Protein AF-A0A9E1KVJ3-F1 (afdb_monomer)

pLDDT: mean 94.25, std 7.48, range [46.31, 98.88]

Foldseek 3Di:
DFPLVVLVVLVVLVVLLLLLLQLVLVCVVVVHQADLLLLVLNLCLCVQPVQPQNVCLCVVQLLVVVCVLVVNDDDPLSVVLVVLSVLLVVLSVQLVVLSVCVVVVNPVSSVSNSVSSVVNSVSSVVSSCCCSPPVVVVSVVSDDPVRSVVSVVVSVVCCVVDDVCSVVVSSVSSVVSLVSCCVRPPVSSVVSSVVSVVVVVVVD

Secondary structure (DSSP, 8-state):
--HHHHHHHHHHHHHHHHHHHHHHHHHHHTT----HHHHHHHHHHIIIIIIIIIIHHIIIIIHHHHHHHTTT---HHHHHHHHHHHHHHHHHHHHHHHHHHHHTT-HHHHHHHHHHHHHHHHHHHHHHHHIIIIIHHHHHHHS-HHHHHHHHHHHHHHHTTS-TTHHHHHHHHHHHHHHHHHHHHTHHHHHHHHHHHHHHHTT-

Nearest PDB structures (foldseek):
  8dk2-assembly1_D  TM=2.930E-01  e=3.117E+00  Pseudomonas aeruginosa PA14
  7jis-assembly1_B  TM=3.389E-01  e=6.318E+00  Bos taurus

Radius of gyration: 18.15 Å; Cα contacts (8 Å, |Δi|>4): 154; chains: 1; bounding box: 44×32×53 Å

Solvent-accessible surface area (backbone atoms only — not comparable to full-atom values): 11077 Å² total; per-residue (Å²): 130,54,61,67,55,50,51,52,52,48,48,54,52,52,45,58,45,45,53,54,50,55,43,47,54,56,40,44,76,72,71,46,86,75,60,69,66,48,57,52,50,50,46,48,46,46,57,49,47,49,44,64,50,48,45,39,50,46,56,69,45,53,46,45,51,53,27,57,75,50,75,65,51,90,49,72,65,58,54,52,50,53,51,48,52,53,51,46,57,50,31,46,53,51,31,62,66,17,49,64,36,36,77,70,66,34,66,70,26,37,52,50,27,54,52,33,47,51,53,40,50,54,50,50,56,53,48,54,51,44,38,68,71,48,47,51,54,49,50,60,74,72,46,54,73,71,58,51,51,54,50,39,55,51,52,55,61,53,45,71,81,45,66,93,54,46,69,60,52,50,51,47,51,46,49,51,44,51,48,57,42,38,75,73,46,43,64,62,43,54,57,44,46,51,50,56,54,54,58,44,73,77,74,114

Mean predicted aligned error: 3.4 Å

Structure (mmCIF, N/CA/C/O backbone):
data_AF-A0A9E1KVJ3-F1
#
_entry.id   AF-A0A9E1KVJ3-F1
#
loop_
_atom_site.group_PDB
_atom_site.id
_atom_site.type_symbol
_atom_site.label_atom_id
_atom_site.label_alt_id
_atom_site.label_comp_id
_atom_site.label_asym_id
_atom_site.label_entity_id
_atom_site.label_seq_id
_atom_site.pdbx_PDB_ins_code
_atom_site.Cartn_x
_atom_site.Cartn_y
_atom_site.Cartn_z
_atom_site.occupancy
_atom_site.B_iso_or_equiv
_atom_site.auth_seq_id
_atom_site.auth_comp_id
_atom_site.auth_asym_id
_atom_site.auth_atom_id
_atom_site.pdbx_PDB_model_num
ATOM 1 N N . MET A 1 1 ? 4.522 -14.870 -17.018 1.00 68.94 1 MET A N 1
ATOM 2 C CA . MET A 1 1 ? 3.767 -13.647 -16.656 1.00 68.94 1 MET A CA 1
ATOM 3 C C . MET A 1 1 ? 4.778 -12.524 -16.735 1.00 68.94 1 MET A C 1
ATOM 5 O O . MET A 1 1 ? 5.856 -12.748 -16.204 1.00 68.94 1 MET A O 1
ATOM 9 N N . SER A 1 2 ? 4.504 -11.405 -17.414 1.00 87.50 2 SER A N 1
ATOM 10 C CA . SER A 1 2 ? 5.540 -10.367 -17.555 1.00 87.50 2 SER A CA 1
ATOM 11 C C . SER A 1 2 ? 5.916 -9.744 -16.204 1.00 87.50 2 SER A C 1
ATOM 13 O O . SER A 1 2 ? 5.133 -9.820 -15.247 1.00 87.50 2 SER A O 1
ATOM 15 N N . VAL A 1 3 ? 7.076 -9.084 -16.101 1.00 90.75 3 VAL A N 1
ATOM 16 C CA . VAL A 1 3 ? 7.444 -8.342 -14.872 1.00 90.75 3 VAL A CA 1
ATOM 17 C C . VAL A 1 3 ? 6.392 -7.303 -14.474 1.00 90.75 3 VAL A C 1
ATOM 19 O O . VAL A 1 3 ? 6.059 -7.182 -13.296 1.00 90.75 3 VAL A O 1
ATOM 22 N N . LEU A 1 4 ? 5.802 -6.599 -15.446 1.00 94.50 4 LEU A N 1
ATOM 23 C CA . LEU A 1 4 ? 4.772 -5.591 -15.179 1.00 94.50 4 LEU A CA 1
ATOM 24 C C . LEU A 1 4 ? 3.448 -6.235 -14.760 1.00 94.50 4 LEU A C 1
ATOM 26 O O . LEU A 1 4 ? 2.750 -5.695 -13.907 1.00 94.50 4 LEU A O 1
ATOM 30 N N . ASP A 1 5 ? 3.099 -7.392 -15.322 1.00 93.81 5 ASP A N 1
ATOM 31 C CA . ASP A 1 5 ? 1.920 -8.147 -14.886 1.00 93.81 5 ASP A CA 1
ATOM 32 C C . ASP A 1 5 ? 2.100 -8.700 -13.468 1.00 93.81 5 ASP A C 1
ATOM 34 O O . ASP A 1 5 ? 1.147 -8.712 -12.690 1.00 93.81 5 ASP A O 1
ATOM 38 N N . THR A 1 6 ? 3.325 -9.092 -13.111 1.00 94.00 6 THR A N 1
ATOM 39 C CA . THR A 1 6 ? 3.680 -9.519 -11.752 1.00 94.00 6 THR A CA 1
ATOM 40 C C . THR A 1 6 ? 3.459 -8.380 -10.758 1.00 94.00 6 THR A C 1
ATOM 42 O O . THR A 1 6 ? 2.738 -8.557 -9.779 1.00 94.00 6 THR A O 1
ATOM 45 N N . LEU A 1 7 ? 3.992 -7.187 -11.039 1.00 96.62 7 LEU A N 1
ATOM 46 C CA . LEU A 1 7 ? 3.802 -6.009 -10.184 1.00 96.62 7 LEU A CA 1
ATOM 47 C C . LEU A 1 7 ? 2.330 -5.584 -10.095 1.00 96.62 7 LEU A C 1
ATOM 49 O O . LEU A 1 7 ? 1.815 -5.333 -9.009 1.00 96.62 7 LEU A O 1
ATOM 53 N N . LYS A 1 8 ? 1.592 -5.608 -11.211 1.00 96.88 8 LYS A N 1
ATOM 54 C CA . LYS A 1 8 ? 0.141 -5.358 -11.203 1.00 96.88 8 LYS A CA 1
ATOM 55 C C . LYS A 1 8 ? -0.626 -6.391 -10.381 1.00 96.88 8 LYS A C 1
ATOM 57 O O . LYS A 1 8 ? -1.619 -6.050 -9.739 1.00 96.88 8 LYS A O 1
ATOM 62 N N . ASN A 1 9 ? -0.203 -7.654 -10.391 1.00 96.62 9 ASN A N 1
ATOM 63 C CA . ASN A 1 9 ? -0.800 -8.678 -9.542 1.00 96.62 9 ASN A CA 1
ATOM 64 C C . ASN A 1 9 ? -0.540 -8.395 -8.053 1.00 96.62 9 ASN A C 1
ATOM 66 O O . ASN A 1 9 ? -1.435 -8.558 -7.227 1.00 96.62 9 ASN A O 1
ATOM 70 N N . GLU A 1 10 ? 0.640 -7.889 -7.712 1.00 97.50 10 GLU A N 1
ATOM 71 C CA . GLU A 1 10 ? 0.963 -7.429 -6.357 1.00 97.50 10 GLU A CA 1
ATOM 72 C C . GLU A 1 10 ? 0.141 -6.215 -5.951 1.00 97.50 10 GLU A C 1
ATOM 74 O O . GLU A 1 10 ? -0.414 -6.208 -4.855 1.00 97.50 10 GLU A O 1
ATOM 79 N N . HIS A 1 11 ? -0.073 -5.263 -6.858 1.00 98.31 11 HIS A N 1
ATOM 80 C CA . HIS A 1 11 ? -0.978 -4.137 -6.635 1.00 98.31 11 HIS A CA 1
ATOM 81 C C . HIS A 1 11 ? -2.408 -4.570 -6.330 1.00 98.31 11 HIS A C 1
ATOM 83 O O . HIS A 1 11 ? -3.073 -3.923 -5.527 1.00 98.31 11 HIS A O 1
ATOM 89 N N . ARG A 1 12 ? -2.896 -5.682 -6.893 1.00 97.50 12 ARG A N 1
ATOM 90 C CA . ARG A 1 12 ? -4.218 -6.220 -6.519 1.00 97.50 12 ARG A CA 1
ATOM 91 C C . ARG A 1 12 ? -4.253 -6.668 -5.060 1.00 97.50 12 ARG A C 1
ATOM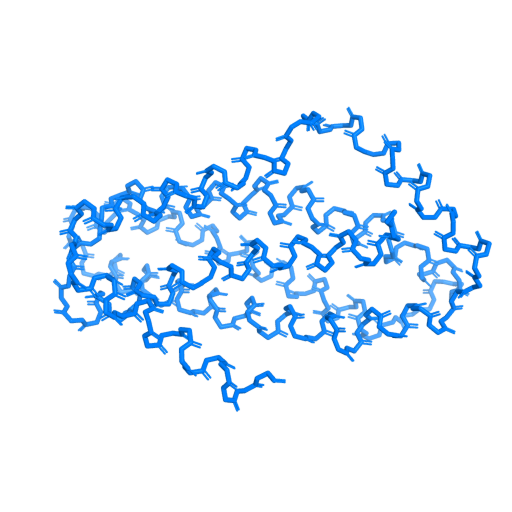 93 O O . ARG A 1 12 ? -5.261 -6.459 -4.385 1.00 97.50 12 ARG A O 1
ATOM 100 N N . LEU A 1 13 ? -3.168 -7.259 -4.559 1.00 98.50 13 LEU A N 1
ATOM 101 C CA . LEU A 1 13 ? -3.057 -7.624 -3.149 1.00 98.50 13 LEU A CA 1
ATOM 102 C C . LEU A 1 13 ? -2.912 -6.386 -2.257 1.00 98.50 13 LEU A C 1
ATOM 104 O O . LEU A 1 13 ? -3.639 -6.269 -1.271 1.00 98.50 13 LEU A O 1
ATOM 108 N N . VAL A 1 14 ? -2.049 -5.435 -2.631 1.00 98.62 14 VAL A N 1
ATOM 109 C CA . VAL A 1 14 ? -1.915 -4.149 -1.926 1.00 98.62 14 VAL A CA 1
ATOM 110 C C . VAL A 1 14 ? -3.253 -3.412 -1.898 1.00 98.62 14 VAL A C 1
ATOM 112 O O . VAL A 1 14 ? -3.623 -2.850 -0.875 1.00 98.62 14 VAL A O 1
ATOM 115 N N . ARG A 1 15 ? -4.051 -3.481 -2.967 1.00 97.56 15 ARG A N 1
ATOM 116 C CA . ARG A 1 15 ? -5.376 -2.863 -2.982 1.00 97.56 15 ARG A CA 1
ATOM 117 C C . ARG A 1 15 ? -6.326 -3.505 -1.973 1.00 97.56 15 ARG A C 1
ATOM 119 O O . ARG A 1 15 ? -6.956 -2.780 -1.219 1.00 97.56 15 ARG A O 1
ATOM 126 N N . ARG A 1 16 ? -6.379 -4.840 -1.887 1.00 97.88 16 ARG A N 1
ATOM 127 C CA . ARG A 1 16 ? -7.168 -5.543 -0.851 1.00 97.88 16 ARG A CA 1
ATOM 128 C C . ARG A 1 16 ? -6.715 -5.179 0.566 1.00 97.88 16 ARG A C 1
ATOM 130 O O . ARG A 1 16 ? -7.529 -5.093 1.481 1.00 97.88 16 ARG A O 1
ATOM 137 N N . TYR A 1 17 ? -5.415 -4.985 0.753 1.00 98.69 17 TYR A N 1
ATOM 138 C CA . TYR A 1 17 ? -4.843 -4.488 2.000 1.00 98.69 17 TYR A CA 1
ATOM 139 C C . TYR A 1 17 ? -5.346 -3.069 2.331 1.00 98.69 17 TYR A C 1
ATOM 141 O O . TYR A 1 17 ? -5.837 -2.842 3.437 1.00 98.69 17 TYR A O 1
ATOM 149 N N . LEU A 1 18 ? -5.314 -2.149 1.362 1.00 98.56 18 LEU A N 1
ATOM 150 C CA . LEU A 1 18 ? -5.812 -0.777 1.517 1.00 98.56 18 LEU A CA 1
ATOM 151 C C . LEU A 1 18 ? -7.328 -0.724 1.747 1.00 98.56 18 LEU A C 1
ATOM 153 O O . LEU A 1 18 ? -7.768 0.056 2.584 1.00 98.56 18 LEU A O 1
ATOM 157 N N . ASP A 1 19 ? -8.107 -1.600 1.106 1.00 97.94 19 ASP A N 1
ATOM 158 C CA . ASP A 1 19 ? -9.559 -1.684 1.313 1.00 97.94 19 ASP A CA 1
ATOM 159 C C . ASP A 1 19 ? -9.889 -1.973 2.803 1.00 97.94 19 ASP A C 1
ATOM 161 O O . ASP A 1 19 ? -10.838 -1.421 3.355 1.00 97.94 19 ASP A O 1
ATOM 165 N N . ASN A 1 20 ? -9.075 -2.779 3.505 1.00 98.50 20 ASN A N 1
ATOM 166 C CA . ASN A 1 20 ? -9.250 -2.999 4.950 1.00 98.50 20 ASN A CA 1
ATOM 167 C C . ASN A 1 20 ? -8.901 -1.756 5.786 1.00 98.50 20 ASN A C 1
ATOM 169 O O . ASN A 1 20 ? -9.533 -1.515 6.815 1.00 98.50 20 ASN A O 1
ATOM 173 N N . ILE A 1 21 ? -7.904 -0.974 5.362 1.00 98.62 21 ILE A N 1
ATOM 174 C CA . ILE A 1 21 ? -7.548 0.289 6.022 1.00 98.62 21 ILE A CA 1
ATOM 175 C C . ILE A 1 21 ? -8.665 1.317 5.844 1.00 98.62 21 ILE A C 1
ATOM 177 O O . ILE A 1 21 ? -9.012 1.991 6.808 1.00 98.62 21 ILE A O 1
ATOM 181 N N . GLU A 1 22 ? -9.261 1.410 4.655 1.00 98.31 22 GLU A N 1
ATOM 182 C CA . GLU A 1 22 ? -10.387 2.309 4.387 1.00 98.31 22 GLU A CA 1
ATOM 183 C C . GLU A 1 22 ? -11.578 2.017 5.311 1.00 98.31 22 GLU A C 1
ATOM 185 O O . GLU A 1 22 ? -12.135 2.932 5.919 1.00 98.31 22 GLU A O 1
ATOM 190 N N . VAL A 1 23 ? -11.913 0.734 5.495 1.00 98.06 23 VAL A N 1
ATOM 191 C CA . VAL A 1 23 ? -12.940 0.313 6.461 1.00 98.06 23 VAL A CA 1
ATOM 192 C C . VAL A 1 23 ? -12.558 0.717 7.887 1.00 98.06 23 VAL A C 1
ATOM 194 O O . VAL A 1 23 ? -13.395 1.233 8.623 1.00 98.06 23 VAL A O 1
ATOM 197 N N . VAL A 1 24 ? -11.300 0.513 8.287 1.00 98.25 24 VAL A N 1
ATOM 198 C CA . VAL A 1 24 ? -10.817 0.889 9.623 1.00 98.25 24 VAL A CA 1
ATOM 199 C C . VAL A 1 24 ? -10.893 2.391 9.869 1.00 98.25 24 VAL A C 1
ATOM 201 O O . VAL A 1 24 ? -11.336 2.785 10.942 1.00 98.25 24 VAL A O 1
ATOM 204 N N . LEU A 1 25 ? -10.536 3.223 8.892 1.00 98.00 25 LEU A N 1
ATOM 205 C CA . LEU A 1 25 ? -10.635 4.678 9.015 1.00 98.00 25 LEU A CA 1
ATOM 206 C C . LEU A 1 25 ? -12.084 5.126 9.267 1.00 98.00 25 LEU A C 1
ATOM 208 O O . LEU A 1 25 ? -12.321 5.942 10.154 1.00 98.00 25 LEU A O 1
ATOM 212 N N . ASP A 1 26 ? -13.058 4.553 8.554 1.00 96.81 26 ASP A N 1
ATOM 213 C CA . ASP A 1 26 ? -14.487 4.834 8.775 1.00 96.81 26 ASP A CA 1
ATOM 214 C C . ASP A 1 26 ? -14.974 4.345 10.152 1.00 96.81 26 ASP A C 1
ATOM 216 O O . ASP A 1 26 ? -15.697 5.058 10.851 1.00 96.81 26 ASP A O 1
ATOM 220 N N . LEU A 1 27 ? -14.550 3.150 10.577 1.00 95.25 27 LEU A N 1
ATOM 221 C CA . LEU A 1 27 ? -14.919 2.599 11.883 1.00 95.25 27 LEU A CA 1
ATOM 222 C C . LEU A 1 27 ? -14.328 3.414 13.040 1.00 95.25 27 LEU A C 1
ATOM 224 O O . LEU A 1 27 ? -15.038 3.672 14.011 1.00 95.25 27 LEU A O 1
ATOM 228 N N . MET A 1 28 ? -13.070 3.854 12.934 1.00 95.12 28 MET A N 1
ATOM 229 C CA . MET A 1 28 ? -12.422 4.707 13.939 1.00 95.12 28 MET A CA 1
ATOM 230 C C . MET A 1 28 ? -13.124 6.065 14.053 1.00 95.12 28 MET A C 1
ATOM 232 O O . MET A 1 28 ? -13.457 6.482 15.159 1.00 95.12 28 MET A O 1
ATOM 236 N N . GLN A 1 29 ? -13.494 6.689 12.926 1.00 93.06 29 GLN A N 1
ATOM 237 C CA . GLN A 1 29 ? -14.282 7.934 12.919 1.00 93.06 29 GLN A CA 1
ATOM 238 C C . GLN A 1 29 ? -15.638 7.800 13.630 1.00 93.06 29 GLN A C 1
ATOM 240 O O . GLN A 1 29 ? -16.160 8.773 14.171 1.00 93.06 29 GLN A O 1
ATOM 245 N N . LYS A 1 30 ? -16.214 6.593 13.653 1.00 93.38 30 LYS A N 1
ATOM 246 C CA . LYS A 1 30 ? -17.463 6.271 14.364 1.00 93.38 30 LYS A CA 1
ATOM 247 C C . LYS A 1 30 ? -17.242 5.860 15.829 1.00 93.38 30 LYS A C 1
ATOM 249 O O . LYS A 1 30 ? -18.186 5.418 16.481 1.00 93.38 30 LYS A O 1
ATOM 254 N N . GLY A 1 31 ? -16.021 5.993 16.350 1.00 92.38 31 GLY A N 1
ATOM 255 C CA . GLY A 1 31 ? -15.648 5.626 17.719 1.00 92.38 31 GLY A CA 1
ATOM 256 C C . GLY A 1 31 ? -15.373 4.133 17.921 1.00 92.38 31 GLY A C 1
ATOM 257 O O . GLY A 1 31 ? -15.384 3.650 19.052 1.00 92.38 31 GLY A O 1
ATOM 258 N N . GLY A 1 32 ? -15.165 3.374 16.842 1.00 94.00 32 GLY A N 1
ATOM 259 C CA . GLY A 1 32 ? -14.853 1.950 16.901 1.00 94.00 32 GLY A CA 1
ATOM 260 C C . GLY A 1 32 ? -13.426 1.686 17.384 1.00 94.00 32 GLY A C 1
ATOM 261 O O . GLY A 1 32 ? -12.459 2.110 16.760 1.00 94.00 32 GLY A O 1
ATOM 262 N N . GLU A 1 33 ? -13.284 0.907 18.457 1.00 95.56 33 GLU A N 1
ATOM 263 C CA . GLU A 1 33 ? -11.975 0.471 18.954 1.00 95.56 33 GLU A CA 1
ATOM 264 C C . GLU A 1 33 ? -11.427 -0.687 18.103 1.00 95.56 33 GLU A C 1
ATOM 266 O O . GLU A 1 33 ? -11.817 -1.843 18.266 1.00 95.56 33 GLU A O 1
ATOM 271 N N . VAL A 1 34 ? -10.513 -0.396 17.183 1.00 98.00 34 VAL A N 1
ATOM 272 C CA . VAL A 1 34 ? -9.837 -1.386 16.331 1.00 98.00 34 VAL A CA 1
ATOM 273 C C . VAL A 1 34 ? -8.782 -2.175 17.130 1.00 98.00 34 VAL A C 1
ATOM 275 O O . VAL A 1 34 ? -8.035 -1.563 17.898 1.00 98.00 34 VAL A O 1
ATOM 278 N N . PRO A 1 35 ? -8.673 -3.512 16.972 1.00 98.31 35 PRO A N 1
ATOM 279 C CA . PRO A 1 35 ? -7.704 -4.322 17.715 1.00 98.31 35 PRO A CA 1
ATOM 280 C C . PRO A 1 35 ? -6.244 -4.012 17.352 1.00 98.31 35 PRO A C 1
ATOM 282 O O . PRO A 1 35 ? -5.923 -3.860 16.174 1.00 98.31 35 PRO A O 1
ATOM 285 N N . GLU A 1 36 ? -5.332 -4.051 18.334 1.00 98.31 36 GLU A N 1
ATOM 286 C CA . GLU A 1 36 ? -3.878 -3.857 18.134 1.00 98.31 36 GLU A CA 1
ATOM 287 C C . GLU A 1 36 ? -3.324 -4.700 16.980 1.00 98.31 36 GLU A C 1
ATOM 289 O O . GLU A 1 36 ? -2.568 -4.219 16.135 1.00 98.31 36 GLU A O 1
ATOM 294 N N . LYS A 1 37 ? -3.758 -5.966 16.919 1.00 98.62 37 LYS A N 1
ATOM 295 C CA . LYS A 1 37 ? -3.324 -6.940 15.915 1.00 98.62 37 LYS A CA 1
ATOM 296 C C . LYS A 1 37 ? -3.508 -6.420 14.486 1.00 98.62 37 LYS A C 1
ATOM 298 O O . LYS A 1 37 ? -2.652 -6.687 13.650 1.00 98.62 37 LYS A O 1
ATOM 303 N N . PHE A 1 38 ? -4.564 -5.651 14.207 1.00 98.81 38 PHE A N 1
ATOM 304 C CA . PHE A 1 38 ? -4.769 -5.049 12.889 1.00 98.81 38 PHE A CA 1
ATOM 305 C C . PHE A 1 38 ? -3.633 -4.085 12.521 1.00 98.81 38 PHE A C 1
ATOM 307 O O . PHE A 1 38 ? -3.079 -4.167 11.424 1.00 98.81 38 PHE A O 1
ATOM 314 N N . PHE A 1 39 ? -3.243 -3.198 13.440 1.00 98.69 39 PHE A N 1
ATOM 315 C CA . PHE A 1 39 ? -2.176 -2.226 13.200 1.00 98.69 39 PHE A CA 1
ATOM 316 C C . PHE A 1 39 ? -0.801 -2.893 13.111 1.00 98.69 39 PHE A C 1
ATOM 318 O O . PHE A 1 39 ? 0.017 -2.506 12.277 1.00 98.69 39 PHE A O 1
ATOM 325 N N . THR A 1 40 ? -0.551 -3.937 13.903 1.00 98.62 40 THR A N 1
ATOM 326 C CA . THR A 1 40 ? 0.698 -4.708 13.811 1.00 98.62 40 THR A CA 1
ATOM 327 C C . THR A 1 40 ? 0.813 -5.419 12.462 1.00 98.62 40 THR A C 1
ATOM 329 O O . THR A 1 40 ? 1.826 -5.259 11.783 1.00 98.62 40 THR A O 1
ATOM 332 N N . LEU A 1 41 ? -0.250 -6.099 12.010 1.00 98.81 41 LEU A N 1
ATOM 333 C CA . LEU A 1 41 ? -0.306 -6.698 10.669 1.00 98.81 41 LEU A CA 1
ATOM 334 C C . LEU A 1 41 ? -0.156 -5.639 9.569 1.00 98.81 41 LEU A C 1
ATOM 336 O O . LEU A 1 41 ? 0.525 -5.878 8.575 1.00 98.81 41 LEU A O 1
ATOM 340 N N . THR A 1 42 ? -0.732 -4.451 9.775 1.00 98.81 42 THR A N 1
ATOM 341 C CA . THR A 1 42 ? -0.605 -3.314 8.857 1.00 98.81 42 THR A CA 1
ATOM 342 C C . THR A 1 42 ? 0.852 -2.899 8.680 1.00 98.81 42 THR A C 1
ATOM 344 O O . THR A 1 42 ? 1.327 -2.786 7.552 1.00 98.81 42 THR A O 1
ATOM 347 N N . VAL A 1 43 ? 1.576 -2.707 9.785 1.00 98.81 43 VAL A N 1
ATOM 348 C CA . VAL A 1 43 ? 2.998 -2.340 9.776 1.00 98.81 43 VAL A CA 1
ATOM 349 C C . VAL A 1 43 ? 3.856 -3.453 9.176 1.00 98.81 43 VAL A C 1
ATOM 351 O O . VAL A 1 43 ? 4.776 -3.169 8.403 1.00 98.81 43 VAL A O 1
ATOM 354 N N . ASP A 1 44 ? 3.574 -4.709 9.516 1.00 98.56 44 ASP A N 1
ATOM 355 C CA . ASP A 1 44 ? 4.340 -5.851 9.024 1.00 98.56 44 ASP A CA 1
ATOM 356 C C . ASP A 1 44 ? 4.153 -6.052 7.520 1.00 98.56 44 ASP A C 1
ATOM 358 O O . ASP A 1 44 ? 5.150 -6.196 6.807 1.00 98.56 44 ASP A O 1
ATOM 362 N N . PHE A 1 45 ? 2.922 -5.973 7.008 1.00 98.81 45 PHE A N 1
ATOM 363 C CA . PHE A 1 45 ? 2.647 -6.048 5.572 1.00 98.81 45 PHE A CA 1
ATOM 364 C C . PHE A 1 45 ? 3.369 -4.934 4.806 1.00 98.81 45 PHE A C 1
ATOM 366 O O . PH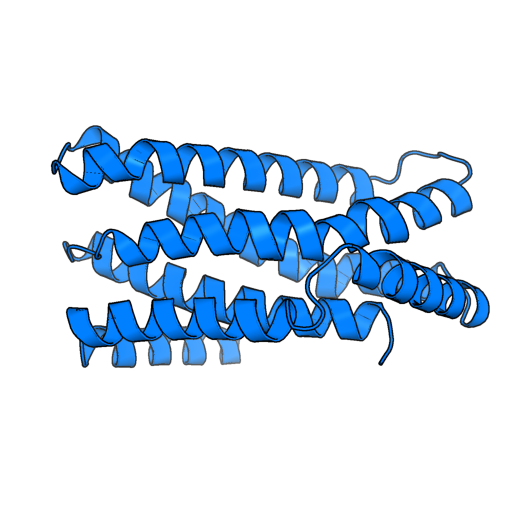E A 1 45 ? 4.091 -5.223 3.847 1.00 98.81 45 PHE A O 1
ATOM 373 N N . SER A 1 46 ? 3.271 -3.679 5.266 1.00 98.75 46 SER A N 1
ATOM 374 C CA . SER A 1 46 ? 3.947 -2.555 4.607 1.00 98.75 46 SER A CA 1
ATOM 375 C C . SER A 1 46 ? 5.460 -2.734 4.579 1.00 98.75 46 SER A C 1
ATOM 377 O O . SER A 1 46 ? 6.096 -2.506 3.558 1.00 98.75 46 SER A O 1
ATOM 379 N N . LYS A 1 47 ? 6.067 -3.167 5.689 1.00 98.12 47 LYS A N 1
ATOM 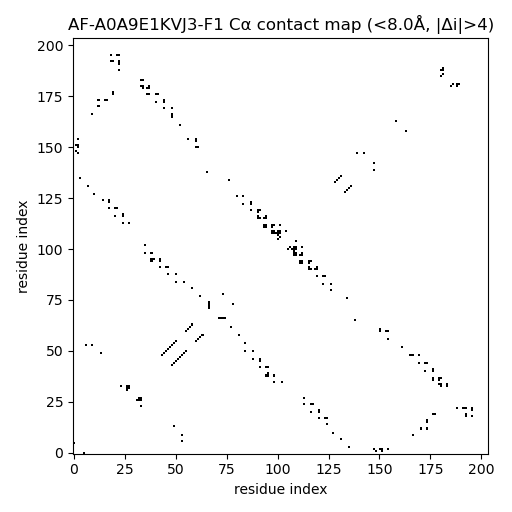380 C CA . LYS A 1 47 ? 7.527 -3.313 5.768 1.00 98.12 47 LYS A CA 1
ATOM 381 C C . LYS A 1 47 ? 8.061 -4.526 5.019 1.00 98.12 47 LYS A C 1
ATOM 383 O O . LYS A 1 47 ? 9.210 -4.501 4.585 1.00 98.12 47 LYS A O 1
ATOM 388 N N . THR A 1 48 ? 7.309 -5.618 4.973 1.00 96.81 48 THR A N 1
ATOM 389 C CA . THR A 1 48 ? 7.800 -6.885 4.417 1.00 96.81 48 THR A CA 1
ATOM 390 C C . THR A 1 48 ? 7.430 -7.030 2.953 1.00 96.81 48 THR A C 1
ATOM 392 O O . THR A 1 48 ? 8.312 -7.271 2.136 1.00 96.81 48 THR A O 1
ATOM 395 N N . PHE A 1 49 ? 6.156 -6.848 2.615 1.00 97.94 49 PHE A N 1
ATOM 396 C CA . PHE A 1 49 ? 5.663 -7.051 1.263 1.00 97.94 49 PHE A CA 1
ATOM 397 C C . PHE A 1 49 ? 5.790 -5.794 0.412 1.00 97.94 49 PHE A C 1
ATOM 399 O O . PHE A 1 49 ? 6.469 -5.831 -0.606 1.00 97.94 49 PHE A O 1
ATOM 406 N N . MET A 1 50 ? 5.193 -4.675 0.831 1.00 98.12 50 MET A N 1
ATOM 407 C CA . MET A 1 50 ? 5.221 -3.456 0.010 1.00 98.12 50 MET A CA 1
ATOM 408 C C . MET A 1 50 ? 6.653 -2.941 -0.143 1.00 98.12 50 MET A C 1
ATOM 410 O O . MET A 1 50 ? 7.132 -2.747 -1.249 1.00 98.12 50 MET A O 1
ATOM 414 N N . ASP A 1 51 ? 7.376 -2.801 0.966 1.00 97.62 51 ASP A N 1
ATOM 415 C CA . ASP A 1 51 ? 8.681 -2.152 0.946 1.00 97.62 51 ASP A CA 1
ATOM 416 C C . ASP A 1 51 ? 9.820 -3.079 0.506 1.00 97.62 51 ASP A C 1
ATOM 418 O O . ASP A 1 51 ? 10.484 -2.862 -0.505 1.00 97.62 51 ASP A O 1
ATOM 422 N N . LYS A 1 52 ? 10.064 -4.146 1.272 1.00 95.44 52 LYS A N 1
ATOM 423 C CA . LYS A 1 52 ? 11.229 -5.009 1.046 1.00 95.44 52 LYS A CA 1
ATOM 424 C C . LYS A 1 52 ? 11.102 -5.919 -0.165 1.00 95.44 52 LYS A C 1
ATOM 426 O O . LYS A 1 52 ? 12.133 -6.382 -0.632 1.00 95.44 52 LYS A O 1
ATOM 431 N N . TYR A 1 53 ? 9.887 -6.211 -0.622 1.00 95.56 53 TYR A N 1
ATOM 432 C CA . TYR A 1 53 ? 9.655 -7.163 -1.705 1.00 95.56 53 TYR A CA 1
ATOM 433 C C . TYR A 1 53 ? 9.184 -6.472 -2.986 1.00 95.56 53 TYR A C 1
ATOM 435 O O . TYR A 1 53 ? 9.810 -6.635 -4.030 1.00 95.56 53 TYR A O 1
ATOM 443 N N . HIS A 1 54 ? 8.120 -5.676 -2.913 1.00 96.69 54 HIS A N 1
ATOM 444 C CA . HIS A 1 54 ? 7.532 -5.022 -4.074 1.00 96.69 54 HIS A CA 1
ATOM 445 C C . HIS A 1 54 ? 8.355 -3.805 -4.537 1.00 96.69 54 HIS A C 1
ATOM 447 O O . HIS A 1 54 ? 8.956 -3.879 -5.611 1.00 96.69 54 HIS A O 1
ATOM 453 N N . HIS A 1 55 ? 8.521 -2.766 -3.705 1.00 97.31 55 HIS A N 1
ATOM 454 C CA . HIS A 1 55 ? 9.330 -1.589 -4.061 1.00 97.31 55 HIS A CA 1
ATOM 455 C C . HIS A 1 55 ? 10.785 -1.964 -4.351 1.00 97.31 55 HIS A C 1
ATOM 457 O O . HIS A 1 55 ? 11.440 -1.301 -5.146 1.00 97.31 55 HIS A O 1
ATOM 463 N N . PHE A 1 56 ? 11.316 -3.035 -3.746 1.00 94.56 56 PHE A N 1
ATOM 464 C CA . PHE A 1 56 ? 12.656 -3.520 -4.079 1.00 94.56 56 PHE A CA 1
ATOM 465 C C . PHE A 1 56 ? 12.794 -3.804 -5.583 1.00 94.56 56 PHE A C 1
ATOM 467 O O . PHE A 1 56 ? 13.762 -3.381 -6.209 1.00 94.56 56 PHE A O 1
ATOM 474 N N . LYS A 1 57 ? 11.810 -4.471 -6.188 1.00 94.81 57 LYS A N 1
ATOM 475 C CA . LYS A 1 57 ? 11.833 -4.773 -7.623 1.00 94.81 57 LYS A CA 1
ATOM 476 C C . LYS A 1 57 ? 11.713 -3.516 -8.474 1.00 94.81 57 LYS A C 1
ATOM 478 O O . LYS A 1 57 ? 12.348 -3.404 -9.518 1.00 94.81 57 LYS A O 1
ATOM 483 N N . GLU A 1 58 ? 10.945 -2.540 -8.026 1.00 96.38 58 GLU A N 1
ATOM 484 C CA . GLU A 1 58 ? 10.824 -1.273 -8.739 1.00 96.38 58 GLU A CA 1
ATOM 485 C C . GLU A 1 58 ? 12.110 -0.455 -8.639 1.00 96.38 58 GLU A C 1
ATOM 487 O O . GLU A 1 58 ? 12.665 -0.059 -9.659 1.00 96.38 58 GLU A O 1
ATOM 492 N N . GLU A 1 59 ? 12.639 -0.266 -7.432 1.00 95.69 59 GLU A N 1
ATOM 493 C CA . GLU A 1 59 ? 13.808 0.572 -7.172 1.00 95.69 59 GLU A CA 1
ATOM 494 C C . GLU A 1 59 ? 15.109 -0.029 -7.697 1.00 95.69 59 GLU A C 1
ATOM 496 O O . GLU A 1 59 ? 15.925 0.695 -8.270 1.00 95.69 59 GLU A O 1
ATOM 501 N N . TYR A 1 60 ? 15.321 -1.332 -7.507 1.00 92.31 60 TYR A N 1
ATOM 502 C CA . TYR A 1 60 ? 16.604 -1.970 -7.804 1.00 92.31 60 TYR A CA 1
ATOM 503 C C . TYR A 1 60 ? 16.668 -2.620 -9.183 1.00 92.31 60 TYR A C 1
ATOM 505 O O . TYR A 1 60 ? 17.775 -2.815 -9.679 1.00 92.31 60 TYR A O 1
ATOM 513 N N . VAL A 1 61 ? 15.526 -2.882 -9.827 1.00 92.44 61 VAL A N 1
ATOM 514 C CA . VAL A 1 61 ? 15.491 -3.425 -11.194 1.00 92.44 61 VAL A CA 1
ATOM 515 C C . VAL A 1 61 ? 14.990 -2.361 -12.164 1.00 92.44 61 VAL A C 1
ATOM 517 O O . VAL A 1 61 ? 15.753 -1.871 -12.997 1.00 92.44 61 VAL A O 1
ATOM 520 N N . ILE A 1 62 ? 13.730 -1.933 -12.044 1.00 94.44 62 ILE A N 1
ATOM 521 C CA . ILE A 1 62 ? 13.103 -1.076 -13.064 1.00 94.44 62 ILE A CA 1
ATOM 522 C C . ILE A 1 62 ? 13.724 0.325 -13.087 1.00 94.44 62 ILE A C 1
ATOM 524 O O . ILE A 1 62 ? 14.119 0.806 -14.150 1.00 94.44 62 ILE A O 1
ATOM 528 N N . PHE A 1 63 ? 13.838 0.990 -11.935 1.00 95.25 63 PHE A N 1
ATOM 529 C CA . PHE A 1 63 ? 14.377 2.349 -11.852 1.00 95.25 63 PHE A CA 1
ATOM 530 C C . PHE A 1 63 ? 15.855 2.363 -12.246 1.00 95.25 63 PHE A C 1
ATOM 532 O O . PHE A 1 63 ? 16.287 3.268 -12.959 1.00 95.25 63 PHE A O 1
ATOM 539 N N . MET A 1 64 ? 16.617 1.342 -11.841 1.00 91.88 64 MET A N 1
ATOM 540 C CA . MET A 1 64 ? 18.023 1.193 -12.217 1.00 91.88 64 MET A CA 1
ATOM 541 C C . MET A 1 64 ? 18.199 1.016 -13.725 1.00 91.88 64 MET A C 1
ATOM 543 O O . MET A 1 64 ? 18.975 1.759 -14.331 1.00 91.88 64 MET A O 1
ATOM 547 N N . LYS A 1 65 ? 17.456 0.101 -14.357 1.00 92.44 65 LYS A N 1
ATOM 548 C CA . LYS A 1 65 ? 17.528 -0.097 -15.811 1.00 92.44 65 LYS A CA 1
ATOM 549 C C . LYS A 1 65 ? 17.055 1.131 -16.581 1.00 92.44 65 LYS A C 1
ATOM 551 O O . LYS A 1 65 ? 17.661 1.498 -17.584 1.00 92.44 65 LYS A O 1
ATOM 556 N N . LEU A 1 66 ? 16.026 1.828 -16.096 1.00 93.56 66 LEU A N 1
ATOM 557 C CA . LEU A 1 66 ? 15.558 3.073 -16.708 1.00 93.56 66 LEU A CA 1
ATOM 558 C C . LEU A 1 66 ? 16.595 4.197 -16.599 1.00 93.56 66 LEU A C 1
ATOM 560 O O . LEU A 1 66 ? 16.833 4.903 -17.580 1.00 93.56 66 LEU A O 1
ATOM 564 N N . ALA A 1 67 ? 17.266 4.326 -15.454 1.00 91.81 67 ALA A N 1
ATOM 565 C CA . ALA A 1 67 ? 18.371 5.264 -15.290 1.00 91.81 67 ALA A CA 1
ATOM 566 C C . ALA A 1 67 ? 19.543 4.926 -16.229 1.00 91.81 67 ALA A C 1
ATOM 568 O O . ALA A 1 67 ? 20.081 5.824 -16.874 1.00 91.81 67 ALA A O 1
ATOM 569 N N . GLN A 1 68 ? 19.900 3.644 -16.372 1.00 91.56 68 GLN A N 1
ATOM 570 C CA . GLN A 1 68 ? 20.940 3.191 -17.307 1.00 91.56 68 GLN A CA 1
ATOM 571 C C . GLN A 1 68 ? 20.572 3.498 -18.764 1.00 91.56 68 GLN A C 1
ATOM 573 O O . GLN A 1 68 ? 21.375 4.093 -19.482 1.00 91.56 68 GLN A O 1
ATOM 578 N N . LYS A 1 69 ? 19.338 3.181 -19.182 1.00 91.50 69 LYS A N 1
ATOM 579 C CA . LYS A 1 69 ? 18.802 3.477 -20.523 1.00 91.50 69 LYS A CA 1
ATOM 580 C C . LYS A 1 69 ? 18.889 4.970 -20.858 1.00 91.50 69 LYS A C 1
ATOM 582 O O . LYS A 1 69 ? 19.126 5.338 -22.004 1.00 91.50 69 LYS A O 1
ATOM 587 N N . LYS A 1 70 ? 18.724 5.833 -19.850 1.00 89.44 70 LYS A N 1
ATOM 588 C CA . LYS A 1 70 ? 18.809 7.296 -19.969 1.00 89.44 70 LYS A CA 1
ATOM 589 C C . LYS A 1 70 ? 20.198 7.866 -19.658 1.00 89.44 70 LYS A C 1
ATOM 591 O O . LYS A 1 70 ? 20.313 9.068 -19.433 1.00 89.44 70 LYS A O 1
ATOM 596 N N . ALA A 1 71 ? 21.240 7.032 -19.624 1.00 89.62 71 ALA A N 1
ATOM 597 C CA . ALA A 1 71 ? 22.618 7.429 -19.317 1.00 89.62 71 ALA A CA 1
ATOM 598 C C . ALA A 1 71 ? 22.753 8.252 -18.015 1.00 89.62 71 ALA A C 1
ATOM 600 O O . ALA A 1 71 ? 23.556 9.178 -17.924 1.00 89.62 71 ALA A O 1
ATOM 601 N N . GLY A 1 72 ? 21.941 7.930 -17.003 1.00 80.38 72 GLY A N 1
ATOM 602 C CA . GLY A 1 72 ? 21.928 8.602 -15.703 1.00 80.38 72 GLY A CA 1
ATOM 603 C C . GLY A 1 72 ? 21.185 9.940 -15.669 1.00 80.38 72 GLY A C 1
ATOM 604 O O . GLY A 1 72 ? 21.228 10.618 -14.642 1.00 80.38 72 GLY A O 1
ATOM 605 N N . ALA A 1 73 ? 20.497 10.337 -16.745 1.00 82.19 73 ALA A N 1
ATOM 606 C CA . ALA A 1 73 ? 19.675 11.542 -16.731 1.00 82.19 73 ALA A CA 1
ATOM 607 C C . ALA A 1 73 ? 18.554 11.439 -15.683 1.00 82.19 73 ALA A C 1
ATOM 609 O O . ALA A 1 73 ? 17.942 10.383 -15.499 1.00 82.19 73 ALA A O 1
ATOM 610 N N . LEU A 1 74 ? 18.268 12.560 -15.013 1.00 78.38 74 LEU A N 1
ATOM 611 C CA . LEU A 1 74 ? 17.189 12.639 -14.033 1.00 78.38 74 LEU A CA 1
ATOM 612 C C . LEU A 1 74 ? 15.843 12.351 -14.704 1.00 78.38 74 LEU A C 1
ATOM 614 O O . LEU A 1 74 ? 15.451 13.023 -15.658 1.00 78.38 74 LEU A O 1
ATOM 618 N N . ASP A 1 75 ? 15.123 11.373 -14.164 1.00 89.31 75 ASP A N 1
ATOM 619 C CA . ASP A 1 75 ? 13.760 11.060 -14.566 1.00 89.31 75 ASP A CA 1
ATOM 620 C C . ASP A 1 75 ? 12.778 11.575 -13.496 1.00 89.31 75 ASP A C 1
ATOM 622 O O . ASP A 1 75 ? 12.784 11.068 -12.367 1.00 89.31 75 ASP A O 1
ATOM 626 N N . PRO A 1 76 ? 11.916 12.560 -13.818 1.00 90.56 76 PRO A N 1
ATOM 627 C CA . PRO A 1 76 ? 10.964 13.114 -12.857 1.00 90.56 76 PRO A CA 1
ATOM 628 C C . PRO A 1 76 ? 9.968 12.089 -12.298 1.00 90.56 76 PRO A C 1
ATOM 630 O O . PRO A 1 76 ? 9.494 12.254 -11.174 1.00 90.56 76 PRO A O 1
ATOM 633 N N . GLN A 1 77 ? 9.635 11.038 -13.057 1.00 92.56 77 GLN A N 1
ATOM 634 C CA . GLN A 1 77 ? 8.757 9.968 -12.583 1.00 92.56 77 GLN A CA 1
ATOM 635 C C . GLN A 1 77 ? 9.475 9.107 -11.550 1.00 92.56 77 GLN A C 1
ATOM 637 O O . GLN A 1 77 ? 8.925 8.910 -10.471 1.00 92.56 77 GLN A O 1
ATOM 642 N N . ILE A 1 78 ? 10.715 8.683 -11.828 1.00 94.12 78 ILE A N 1
ATOM 643 C CA . ILE A 1 78 ? 11.530 7.940 -10.851 1.00 94.12 78 ILE A CA 1
ATOM 644 C C . ILE A 1 78 ? 11.694 8.762 -9.571 1.00 94.12 78 ILE A C 1
ATOM 646 O O . ILE A 1 78 ? 11.483 8.248 -8.477 1.00 94.12 78 ILE A O 1
ATOM 650 N N . MET A 1 79 ? 12.048 10.046 -9.686 1.00 94.25 79 MET A N 1
ATOM 651 C CA . MET A 1 79 ? 12.232 10.911 -8.516 1.00 94.25 79 MET A CA 1
ATOM 652 C C . MET A 1 79 ? 10.952 11.024 -7.684 1.00 94.25 79 MET A C 1
ATOM 654 O O . MET A 1 79 ? 10.998 10.868 -6.465 1.00 94.25 79 MET A O 1
ATOM 658 N N . SER A 1 80 ? 9.811 11.252 -8.341 1.00 95.50 80 SER A N 1
ATOM 659 C CA . SER A 1 80 ? 8.521 11.367 -7.662 1.00 95.50 80 SER A CA 1
ATOM 660 C C . SER A 1 80 ? 8.108 10.067 -6.971 1.00 95.50 80 SER A C 1
ATOM 662 O O . SER A 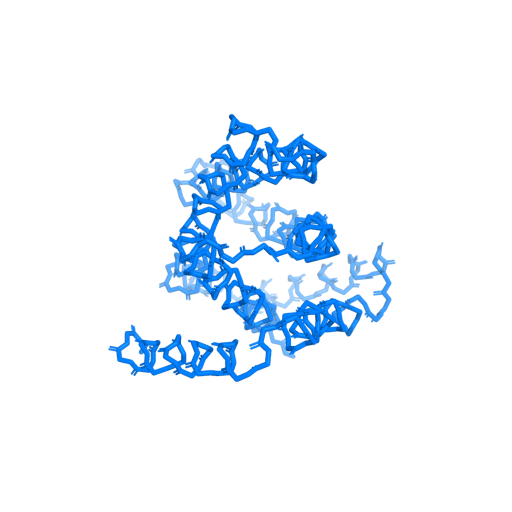1 80 ? 7.622 10.121 -5.844 1.00 95.50 80 SER A O 1
ATOM 664 N N . LEU A 1 81 ? 8.306 8.907 -7.606 1.00 97.75 81 LEU A N 1
ATOM 665 C CA . LEU A 1 81 ? 7.958 7.611 -7.015 1.00 97.75 81 LEU A CA 1
ATOM 666 C C . LEU A 1 81 ? 8.872 7.261 -5.838 1.00 97.75 81 LEU A C 1
ATOM 668 O O . LEU A 1 81 ? 8.373 6.905 -4.777 1.00 97.75 81 LEU A O 1
ATOM 672 N N . ARG A 1 82 ? 10.188 7.487 -5.954 1.00 97.00 82 ARG A N 1
ATOM 673 C CA . ARG A 1 82 ? 11.122 7.296 -4.827 1.00 97.00 82 ARG A CA 1
ATOM 674 C C . ARG A 1 82 ? 10.769 8.176 -3.632 1.00 97.00 82 ARG A C 1
ATOM 676 O O . ARG A 1 82 ? 10.812 7.721 -2.494 1.00 97.00 82 ARG A O 1
ATOM 683 N N . GLU A 1 83 ? 10.385 9.428 -3.872 1.00 98.06 83 GLU A N 1
ATOM 684 C CA . GLU A 1 83 ? 9.914 10.305 -2.800 1.00 98.06 83 GLU A CA 1
ATOM 685 C C . GLU A 1 83 ? 8.631 9.765 -2.143 1.00 98.06 83 GLU A C 1
ATOM 687 O O . GLU A 1 83 ? 8.498 9.803 -0.918 1.00 98.06 83 GLU A O 1
ATOM 692 N N . GLN A 1 84 ? 7.695 9.229 -2.932 1.00 98.50 84 GLN A N 1
ATOM 693 C CA . GLN A 1 84 ? 6.485 8.592 -2.406 1.00 98.50 84 GLN A CA 1
ATOM 694 C C . GLN A 1 84 ? 6.807 7.338 -1.581 1.00 98.50 84 GLN A C 1
ATOM 696 O O . GLN A 1 84 ? 6.244 7.195 -0.494 1.00 98.50 84 GLN A O 1
ATOM 701 N N . HIS A 1 85 ? 7.752 6.495 -2.014 1.00 98.56 85 HIS A N 1
ATOM 702 C CA . HIS A 1 85 ? 8.222 5.352 -1.226 1.00 98.56 85 HIS A CA 1
ATOM 703 C C . HIS A 1 85 ? 8.776 5.806 0.126 1.00 98.56 85 HIS A C 1
ATOM 705 O O . HIS A 1 85 ? 8.345 5.312 1.167 1.00 98.56 85 HIS A O 1
ATOM 711 N N . GLU A 1 86 ? 9.672 6.799 0.146 1.00 98.62 86 GLU A N 1
ATOM 712 C CA . GLU A 1 86 ? 10.261 7.308 1.391 1.00 98.62 86 GLU A CA 1
ATOM 713 C C . GLU A 1 86 ? 9.219 7.922 2.333 1.00 98.62 86 GLU A C 1
ATOM 715 O O . GLU A 1 86 ? 9.240 7.674 3.546 1.00 98.62 86 GLU A O 1
ATOM 720 N N . ARG A 1 87 ? 8.251 8.671 1.792 1.00 98.62 87 ARG A N 1
ATOM 721 C CA . ARG A 1 87 ? 7.113 9.181 2.572 1.00 98.62 87 ARG A CA 1
ATOM 722 C C . ARG A 1 87 ? 6.277 8.034 3.142 1.00 98.62 87 ARG A C 1
ATOM 724 O O . ARG A 1 87 ? 5.954 8.063 4.329 1.00 98.62 87 ARG A O 1
ATOM 731 N N . GLY A 1 88 ? 6.004 6.997 2.349 1.00 98.62 88 GLY A N 1
ATOM 732 C CA . GLY A 1 88 ? 5.332 5.777 2.798 1.00 98.62 88 GLY A CA 1
ATOM 733 C C . GLY A 1 88 ? 6.080 5.094 3.947 1.00 98.62 88 GLY A C 1
ATOM 734 O O . GLY A 1 88 ? 5.490 4.829 4.997 1.00 98.62 88 GLY A O 1
ATOM 735 N N . ARG A 1 89 ? 7.400 4.903 3.810 1.00 98.75 89 ARG A N 1
ATOM 736 C CA . ARG A 1 89 ? 8.267 4.356 4.869 1.00 98.75 89 ARG A CA 1
ATOM 737 C C . ARG A 1 89 ? 8.220 5.211 6.140 1.00 98.75 89 ARG A C 1
ATOM 739 O O . ARG A 1 89 ? 8.230 4.665 7.245 1.00 98.75 89 ARG A O 1
ATOM 746 N N . SER A 1 90 ? 8.172 6.538 6.012 1.00 98.81 90 SER A N 1
ATOM 747 C CA . SER A 1 90 ? 8.058 7.459 7.151 1.00 98.81 90 SER A CA 1
ATOM 748 C C . SER A 1 90 ? 6.716 7.321 7.878 1.00 98.81 90 SER A C 1
ATOM 750 O O . SER A 1 90 ? 6.696 7.144 9.099 1.00 98.81 90 SER A O 1
ATOM 752 N N . LEU A 1 91 ? 5.605 7.301 7.136 1.00 98.81 91 LEU A N 1
ATOM 753 C CA . LEU A 1 91 ? 4.256 7.139 7.689 1.00 98.81 91 LEU A CA 1
ATOM 754 C C . LEU A 1 91 ? 4.103 5.807 8.428 1.00 98.81 91 LEU A C 1
ATOM 756 O O . LEU A 1 91 ? 3.617 5.791 9.554 1.00 98.81 91 LEU A O 1
ATOM 760 N N . VAL A 1 92 ? 4.621 4.703 7.878 1.00 98.81 92 VAL A N 1
ATOM 761 C CA . VAL A 1 92 ? 4.616 3.391 8.554 1.00 98.81 92 VAL A CA 1
ATOM 762 C C . VAL A 1 92 ? 5.376 3.434 9.885 1.00 98.81 92 VAL A C 1
ATOM 764 O O . VAL A 1 92 ? 4.944 2.832 10.871 1.00 98.81 92 VAL A O 1
ATOM 767 N N . LYS A 1 93 ? 6.494 4.173 9.961 1.00 98.81 93 LYS A N 1
ATOM 768 C CA . LYS A 1 93 ? 7.211 4.379 11.231 1.00 98.81 93 LYS A CA 1
ATOM 769 C C . LYS A 1 93 ? 6.366 5.185 12.221 1.00 98.81 93 LYS A C 1
ATOM 771 O O . LYS A 1 93 ? 6.394 4.864 13.406 1.00 98.81 93 LYS A O 1
ATOM 776 N N . SER A 1 94 ? 5.648 6.210 11.763 1.00 98.75 94 SER A N 1
ATOM 777 C CA . SER A 1 94 ? 4.747 7.010 12.605 1.00 98.75 94 SER A CA 1
ATOM 778 C C . SER A 1 94 ? 3.570 6.191 13.127 1.00 98.75 94 SER A C 1
ATOM 780 O O . SER A 1 94 ? 3.380 6.154 14.338 1.00 98.75 94 SER A O 1
ATOM 782 N N . ILE A 1 95 ? 2.885 5.441 12.257 1.00 98.75 95 ILE A N 1
ATOM 783 C CA . ILE A 1 95 ? 1.818 4.496 12.626 1.00 98.75 95 ILE A CA 1
ATOM 784 C C . ILE A 1 95 ? 2.320 3.563 13.727 1.00 98.75 95 ILE A C 1
ATOM 786 O O . ILE A 1 95 ? 1.731 3.515 14.801 1.00 98.75 95 ILE A O 1
ATOM 790 N N . LYS A 1 96 ? 3.471 2.904 13.517 1.00 98.75 96 LYS A N 1
ATOM 791 C CA . LYS A 1 96 ? 4.058 1.993 14.511 1.00 98.75 96 LYS A CA 1
ATOM 792 C C . LYS A 1 96 ? 4.290 2.663 15.871 1.00 98.75 96 LYS A C 1
ATOM 794 O O . LYS A 1 96 ? 4.062 2.029 16.897 1.00 98.75 96 LYS A O 1
ATOM 799 N N . ARG A 1 97 ? 4.781 3.907 15.895 1.00 98.62 97 ARG A N 1
ATOM 800 C CA . ARG A 1 97 ? 5.045 4.635 17.150 1.00 98.62 97 ARG A CA 1
ATOM 801 C C . ARG A 1 97 ? 3.762 4.971 17.910 1.00 98.62 97 ARG A C 1
ATOM 803 O O . ARG A 1 97 ? 3.803 4.999 19.134 1.00 98.62 97 ARG A O 1
ATOM 810 N N . SER A 1 98 ? 2.652 5.188 17.209 1.00 98.56 98 SER A N 1
ATOM 811 C CA . SER A 1 98 ? 1.375 5.558 17.825 1.00 98.56 98 SER A CA 1
ATOM 812 C C . SER A 1 98 ? 0.590 4.376 18.403 1.00 98.56 98 SER A C 1
ATOM 814 O O . SER A 1 98 ? -0.274 4.599 19.247 1.00 98.56 98 SER A O 1
ATOM 816 N N . ILE A 1 99 ? 0.891 3.130 18.003 1.00 98.50 99 ILE A N 1
ATOM 817 C CA . ILE A 1 99 ? 0.124 1.937 18.421 1.00 98.50 99 ILE A CA 1
ATOM 818 C C . ILE A 1 99 ? 0.030 1.829 19.948 1.00 98.50 99 ILE A C 1
ATOM 820 O O . ILE A 1 99 ? -1.067 1.693 20.475 1.00 98.50 99 ILE A O 1
ATOM 824 N N . ALA A 1 100 ? 1.151 1.926 20.671 1.00 98.31 100 ALA A N 1
ATOM 825 C CA . ALA A 1 100 ? 1.151 1.742 22.125 1.00 98.31 100 ALA A CA 1
ATOM 826 C C . ALA A 1 100 ? 0.275 2.780 22.850 1.00 98.31 100 ALA A C 1
ATOM 828 O O . ALA A 1 100 ? -0.523 2.417 23.711 1.00 98.31 100 ALA A O 1
ATOM 829 N N . GLY A 1 101 ? 0.374 4.055 22.462 1.00 98.38 101 GLY A N 1
ATOM 830 C CA . GLY A 1 101 ? -0.445 5.112 23.055 1.00 98.38 101 GLY A CA 1
ATOM 831 C C . GLY A 1 101 ? -1.927 4.978 22.696 1.00 98.38 101 GLY A C 1
ATOM 832 O O . GLY A 1 101 ? -2.781 5.192 23.550 1.00 98.38 101 GLY A O 1
ATOM 833 N N . TYR A 1 102 ? -2.249 4.533 21.476 1.00 97.88 102 TYR A N 1
ATOM 834 C CA . TYR A 1 102 ? -3.624 4.196 21.095 1.00 97.88 102 TYR A CA 1
ATOM 835 C C . TYR A 1 102 ? -4.214 3.093 21.994 1.00 97.88 102 TYR A C 1
ATOM 837 O O . TYR A 1 102 ? -5.322 3.242 22.504 1.00 97.88 102 TYR A O 1
ATOM 845 N N . ILE A 1 103 ? -3.457 2.022 22.274 1.00 97.12 103 ILE A N 1
ATOM 846 C CA . ILE A 1 103 ? -3.898 0.948 23.186 1.00 97.12 103 ILE A CA 1
ATOM 847 C C . ILE A 1 103 ? -4.107 1.460 24.616 1.00 97.12 103 ILE A C 1
ATOM 849 O O . ILE A 1 103 ? -5.052 1.047 25.289 1.00 97.12 103 ILE A O 1
ATOM 853 N N . ASN A 1 104 ? -3.290 2.417 25.052 1.00 97.69 104 ASN A N 1
ATOM 854 C CA . ASN A 1 104 ? -3.442 3.089 26.342 1.00 97.69 104 ASN A CA 1
ATOM 855 C C . ASN A 1 104 ? -4.526 4.182 26.355 1.00 97.69 104 ASN A C 1
ATOM 857 O O . ASN A 1 104 ? -4.705 4.837 27.382 1.00 97.69 104 ASN A O 1
ATOM 861 N N . LYS A 1 105 ? -5.255 4.383 25.248 1.00 96.31 105 LYS A N 1
ATOM 862 C CA . LYS A 1 105 ? -6.278 5.431 25.083 1.00 96.31 105 LYS A CA 1
ATOM 863 C C . LYS A 1 105 ? -5.735 6.850 25.279 1.00 96.31 105 LYS A C 1
ATOM 865 O O . LYS A 1 105 ? -6.442 7.747 25.734 1.00 96.31 105 LYS A O 1
ATOM 870 N N . GLU A 1 106 ? -4.474 7.065 24.920 1.00 98.12 106 GLU A N 1
ATOM 871 C CA . GLU A 1 106 ? -3.869 8.392 24.885 1.00 98.12 106 GLU A CA 1
ATOM 872 C C . GLU A 1 106 ? -4.426 9.161 23.678 1.00 98.12 106 GLU A C 1
ATOM 874 O O . GLU A 1 106 ? -4.249 8.756 22.525 1.00 98.12 106 GLU A O 1
ATOM 879 N N . GLU A 1 107 ? -5.103 10.281 23.939 1.00 96.19 107 GLU A N 1
ATOM 880 C CA . GLU A 1 107 ? -5.829 11.064 22.927 1.00 96.19 107 GLU A CA 1
ATOM 881 C C . GLU A 1 107 ? -4.921 11.492 21.763 1.00 96.19 107 GLU A C 1
ATOM 883 O O . GLU A 1 107 ? -5.226 11.243 20.598 1.00 96.19 107 GLU A O 1
ATOM 888 N N . ILE A 1 108 ? -3.744 12.043 22.077 1.00 97.56 108 ILE A N 1
ATOM 889 C CA . ILE A 1 108 ? -2.774 12.500 21.072 1.00 97.56 108 ILE A CA 1
ATOM 890 C C . ILE A 1 108 ? -2.240 11.326 20.239 1.00 97.56 108 ILE A C 1
ATOM 892 O O . ILE A 1 108 ? -2.064 11.451 19.028 1.00 97.56 108 ILE A O 1
ATOM 896 N N . ALA A 1 109 ? -1.970 10.175 20.858 1.00 97.75 109 ALA A N 1
ATOM 897 C CA . ALA A 1 109 ? -1.484 9.003 20.134 1.00 97.75 109 ALA A CA 1
ATOM 898 C C . ALA A 1 109 ? -2.562 8.425 19.207 1.00 97.75 109 ALA A C 1
ATOM 900 O O . ALA A 1 109 ? -2.249 8.035 18.084 1.00 97.75 109 ALA A O 1
ATOM 901 N N . THR A 1 110 ? -3.820 8.433 19.652 1.00 97.00 110 THR A N 1
ATOM 902 C CA . THR A 1 110 ? -4.982 8.013 18.858 1.00 97.00 110 THR A CA 1
ATOM 903 C C . THR A 1 110 ? -5.159 8.908 17.634 1.00 97.00 110 THR A C 1
ATOM 905 O O . THR A 1 110 ? -5.156 8.402 16.514 1.00 97.00 110 THR A O 1
ATOM 908 N N . ALA A 1 111 ? -5.177 10.231 17.824 1.00 97.31 111 ALA A N 1
ATOM 909 C CA . ALA A 1 111 ? -5.269 11.189 16.722 1.00 97.31 111 ALA A CA 1
ATOM 910 C C . ALA A 1 111 ? -4.106 11.033 15.726 1.00 97.31 111 ALA A C 1
ATOM 912 O O . ALA A 1 111 ? -4.313 10.962 14.516 1.00 97.31 111 ALA A O 1
ATOM 913 N N . ASN A 1 112 ? -2.875 10.883 16.231 1.00 98.19 112 ASN A N 1
ATOM 914 C CA . ASN A 1 112 ? -1.710 10.642 15.383 1.00 98.19 112 ASN A CA 1
ATOM 915 C C . ASN A 1 112 ? -1.822 9.325 14.603 1.00 98.19 112 ASN A C 1
ATOM 917 O O . ASN A 1 112 ? -1.363 9.254 13.463 1.00 98.19 112 ASN A O 1
ATOM 921 N N . LEU A 1 113 ? -2.358 8.259 15.204 1.00 98.50 113 LEU A N 1
ATOM 922 C CA . LEU A 1 113 ? -2.540 6.980 14.520 1.00 98.50 113 LEU A CA 1
ATOM 923 C C . LEU A 1 113 ? -3.526 7.123 13.357 1.00 98.50 113 LEU A C 1
ATOM 925 O O . LEU A 1 113 ? -3.192 6.724 12.242 1.00 98.50 113 LEU A O 1
ATOM 929 N N . GLU A 1 114 ? -4.690 7.724 13.610 1.00 97.81 114 GLU A N 1
ATOM 930 C CA . GLU A 1 114 ? -5.733 7.958 12.605 1.00 97.81 114 GLU A CA 1
ATOM 931 C C . GLU A 1 114 ? -5.224 8.816 11.446 1.00 97.81 114 GLU A C 1
ATOM 933 O O . GLU A 1 114 ? -5.356 8.429 10.284 1.00 97.81 114 GLU A O 1
ATOM 938 N N . GLU A 1 115 ? -4.574 9.942 11.750 1.00 98.31 115 GLU A N 1
ATOM 939 C CA . GLU A 1 115 ? -4.063 10.862 10.736 1.00 98.31 115 GLU A CA 1
ATOM 940 C C . GLU A 1 115 ? -2.979 10.203 9.869 1.00 98.31 115 GLU A C 1
ATOM 942 O O . GLU A 1 115 ? -3.057 10.223 8.637 1.00 98.31 115 GLU A O 1
ATOM 947 N N . ASN A 1 116 ? -1.982 9.559 10.488 1.00 98.75 116 ASN A N 1
ATOM 948 C CA . ASN A 1 116 ? -0.909 8.911 9.730 1.00 98.75 116 ASN A CA 1
ATOM 949 C C . ASN A 1 116 ? -1.426 7.721 8.910 1.00 98.75 116 ASN A C 1
ATOM 951 O O . ASN A 1 116 ? -0.935 7.500 7.801 1.00 98.75 116 ASN A O 1
ATOM 955 N N . LEU A 1 117 ? -2.405 6.968 9.420 1.00 98.75 117 LEU A N 1
ATOM 956 C CA . LEU A 1 117 ? -3.038 5.880 8.677 1.00 98.75 117 LEU A CA 1
ATOM 957 C C . LEU A 1 117 ? -3.850 6.413 7.489 1.00 98.75 117 LEU A C 1
ATOM 959 O O . LEU A 1 117 ? -3.758 5.855 6.396 1.00 98.75 117 LEU A O 1
ATOM 963 N N . GLY A 1 118 ? -4.577 7.517 7.675 1.00 98.75 118 GLY A N 1
ATOM 964 C CA . GLY A 1 118 ? -5.323 8.200 6.620 1.00 98.75 118 GLY A CA 1
ATOM 965 C C . GLY A 1 118 ? -4.418 8.724 5.506 1.00 98.75 118 GLY A C 1
ATOM 966 O O . GLY A 1 118 ? -4.651 8.436 4.329 1.00 98.75 118 GLY A O 1
ATOM 967 N N . TYR A 1 119 ? -3.334 9.422 5.858 1.00 98.81 119 TYR A N 1
ATOM 968 C CA . TYR A 1 119 ? -2.347 9.878 4.875 1.00 98.81 119 TYR A CA 1
ATOM 969 C C . TYR A 1 119 ? -1.631 8.726 4.187 1.00 98.81 119 TYR A C 1
ATOM 971 O O . TYR A 1 119 ? -1.390 8.801 2.982 1.00 98.81 119 TYR A O 1
ATOM 979 N N . PHE A 1 120 ? -1.308 7.658 4.919 1.00 98.88 120 PHE A N 1
ATOM 980 C CA . PHE A 1 120 ? -0.721 6.464 4.327 1.00 98.88 120 PHE A CA 1
ATOM 981 C C . PHE A 1 12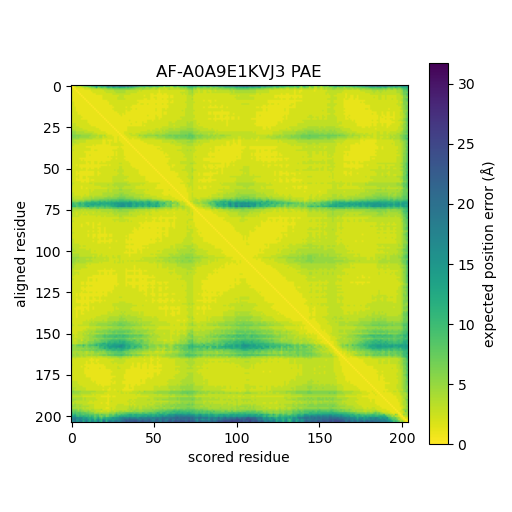0 ? -1.673 5.855 3.299 1.00 98.88 120 PHE A C 1
ATOM 983 O O . PHE A 1 120 ? -1.276 5.684 2.151 1.00 98.88 120 PHE A O 1
ATOM 990 N N . HIS A 1 121 ? -2.936 5.621 3.662 1.00 98.75 121 HIS A N 1
ATOM 991 C CA . HIS A 1 121 ? -3.948 5.102 2.745 1.00 98.75 121 HIS A CA 1
ATOM 992 C C . HIS A 1 121 ? -4.064 5.955 1.474 1.00 98.75 121 HIS A C 1
ATOM 994 O O . HIS A 1 121 ? -3.920 5.440 0.364 1.00 98.75 121 HIS A O 1
ATOM 1000 N N . TYR A 1 122 ? -4.248 7.269 1.631 1.00 98.50 122 TYR A N 1
ATOM 1001 C CA . TYR A 1 122 ? -4.365 8.190 0.503 1.00 98.50 122 TYR A CA 1
ATOM 1002 C C . TYR A 1 122 ? -3.125 8.163 -0.400 1.00 98.50 122 TYR A C 1
ATOM 1004 O O . TYR A 1 122 ? -3.256 8.021 -1.618 1.00 98.50 122 TYR A O 1
ATOM 1012 N N . LEU A 1 123 ? -1.926 8.253 0.187 1.00 98.69 123 LEU A N 1
ATOM 1013 C CA . LEU A 1 123 ? -0.664 8.210 -0.548 1.00 98.69 123 LEU A CA 1
ATOM 1014 C C . LEU A 1 123 ? -0.557 6.932 -1.383 1.00 98.69 123 LEU A C 1
ATOM 1016 O O . LEU A 1 123 ? -0.253 7.020 -2.568 1.00 98.69 123 LEU A O 1
ATOM 1020 N N . GLN A 1 124 ? -0.840 5.770 -0.789 1.00 98.56 124 GLN A N 1
ATOM 1021 C CA . GLN A 1 124 ? -0.711 4.484 -1.475 1.00 98.56 124 GLN A CA 1
ATOM 1022 C C . GLN A 1 124 ? -1.722 4.331 -2.619 1.00 98.56 124 GLN A C 1
ATOM 1024 O O . GLN A 1 124 ? -1.360 3.856 -3.691 1.00 98.56 124 GLN A O 1
ATOM 1029 N N . ILE A 1 125 ? -2.967 4.797 -2.459 1.00 97.75 125 ILE A N 1
ATOM 1030 C CA . ILE A 1 125 ? -3.950 4.784 -3.557 1.00 97.75 125 ILE A CA 1
ATOM 1031 C C . ILE A 1 125 ? -3.461 5.618 -4.750 1.00 97.75 125 ILE A C 1
ATOM 1033 O O . ILE A 1 125 ? -3.517 5.160 -5.893 1.00 97.75 125 ILE A O 1
ATOM 1037 N N . GLN A 1 126 ? -2.953 6.828 -4.501 1.00 97.69 126 GLN A N 1
ATOM 1038 C CA . GLN A 1 126 ? -2.422 7.683 -5.569 1.00 97.69 126 GLN A CA 1
ATOM 1039 C C . GLN A 1 126 ? -1.162 7.090 -6.208 1.00 97.69 126 GLN A C 1
ATOM 1041 O O . GLN A 1 126 ? -0.992 7.163 -7.426 1.00 97.69 126 GLN A O 1
ATOM 1046 N N . HIS A 1 127 ? -0.309 6.481 -5.390 1.00 98.25 127 HIS A N 1
ATOM 1047 C CA . HIS A 1 127 ? 0.923 5.831 -5.807 1.00 98.25 127 HIS A CA 1
ATOM 1048 C C . HIS A 1 127 ? 0.654 4.674 -6.781 1.00 98.25 127 HIS A C 1
ATOM 1050 O O . HIS A 1 127 ? 1.061 4.753 -7.941 1.00 98.25 127 HIS A O 1
ATOM 1056 N N . LEU A 1 128 ? -0.176 3.702 -6.378 1.00 97.62 128 LEU A N 1
ATOM 1057 C CA . LEU A 1 128 ? -0.580 2.566 -7.218 1.00 97.62 128 LEU A CA 1
ATOM 1058 C C . LEU A 1 128 ? -1.212 3.026 -8.539 1.00 97.62 128 LEU A C 1
ATOM 1060 O O . LEU A 1 128 ? -0.959 2.452 -9.601 1.00 97.62 128 LEU A O 1
ATOM 1064 N N . ASN A 1 129 ? -2.046 4.070 -8.494 1.00 96.06 129 ASN A N 1
ATOM 1065 C CA . ASN A 1 129 ? -2.677 4.624 -9.690 1.00 96.06 129 ASN A CA 1
ATOM 1066 C C . ASN A 1 129 ? -1.657 5.238 -10.645 1.00 96.06 129 ASN A C 1
ATOM 1068 O O . ASN A 1 129 ? -1.739 5.011 -11.857 1.00 96.06 129 ASN A O 1
ATOM 1072 N N . ARG A 1 130 ? -0.694 5.998 -10.117 1.00 97.31 130 ARG A N 1
ATOM 1073 C CA . ARG A 1 130 ? 0.381 6.581 -10.917 1.00 97.31 130 ARG A CA 1
ATOM 1074 C C . ARG A 1 130 ? 1.232 5.491 -11.553 1.00 97.31 130 ARG A C 1
ATOM 1076 O O . ARG A 1 130 ? 1.576 5.599 -12.730 1.00 97.31 130 ARG A O 1
ATOM 1083 N N . GLU A 1 131 ? 1.533 4.433 -10.821 1.00 98.00 131 GLU A N 1
ATOM 1084 C CA . GLU A 1 131 ? 2.348 3.348 -11.346 1.00 98.00 131 GLU A CA 1
ATOM 1085 C C . GLU A 1 131 ? 1.637 2.573 -12.444 1.00 98.00 131 GLU A C 1
ATOM 1087 O O . GLU A 1 131 ? 2.136 2.484 -13.567 1.00 98.00 131 GLU A O 1
ATOM 1092 N N . ASN A 1 132 ? 0.416 2.117 -12.169 1.00 97.25 132 ASN A N 1
ATOM 1093 C CA . ASN A 1 132 ? -0.358 1.309 -13.105 1.00 97.25 132 ASN A CA 1
ATOM 1094 C C . ASN A 1 132 ? -0.686 2.038 -14.412 1.00 97.25 132 ASN A C 1
ATOM 1096 O O . ASN A 1 132 ? -0.658 1.413 -15.477 1.00 97.25 132 ASN A O 1
ATOM 1100 N N . HIS A 1 133 ? -1.003 3.334 -14.340 1.00 96.19 133 HIS A N 1
ATOM 1101 C CA . HIS A 1 133 ? -1.560 4.080 -15.474 1.00 96.19 133 HIS A CA 1
ATOM 1102 C C . HIS A 1 133 ? -0.573 5.038 -16.141 1.00 96.19 133 HIS A C 1
ATOM 1104 O O . HIS A 1 133 ? -0.798 5.439 -17.283 1.00 96.19 133 HIS A O 1
ATOM 1110 N N . VAL A 1 134 ? 0.526 5.398 -15.472 1.00 95.81 134 VAL A N 1
ATOM 1111 C CA . VAL A 1 134 ? 1.524 6.332 -16.018 1.00 95.81 134 VAL A CA 1
ATOM 1112 C C . VAL A 1 134 ? 2.891 5.672 -16.114 1.00 95.81 134 VAL A C 1
ATOM 1114 O O . VAL A 1 134 ? 3.453 5.589 -17.208 1.00 95.81 134 VAL A O 1
ATOM 1117 N N . PHE A 1 135 ? 3.424 5.179 -14.996 1.00 97.06 135 PHE A N 1
ATOM 1118 C CA . PHE A 1 135 ? 4.801 4.695 -14.947 1.00 97.06 135 PHE A CA 1
ATOM 1119 C C . PHE A 1 135 ? 4.994 3.386 -15.719 1.00 97.06 135 PHE A C 1
ATOM 1121 O O . PHE A 1 135 ? 5.821 3.341 -16.625 1.00 97.06 135 PHE A O 1
ATOM 1128 N N . TYR A 1 136 ? 4.206 2.343 -15.448 1.00 96.81 136 TYR A N 1
ATOM 1129 C CA . TYR A 1 136 ? 4.338 1.054 -16.134 1.00 96.81 136 TYR A CA 1
ATOM 1130 C C . TYR A 1 136 ? 4.077 1.149 -17.646 1.00 96.81 136 TYR A C 1
ATOM 1132 O O . TYR A 1 136 ? 4.848 0.559 -18.407 1.00 96.81 136 TYR A O 1
ATOM 1140 N N . PRO A 1 137 ? 3.078 1.910 -18.146 1.00 96.38 137 PRO A N 1
ATOM 1141 C CA . PRO A 1 137 ? 2.945 2.152 -19.583 1.00 96.38 137 PRO A CA 1
ATOM 1142 C C . PRO A 1 137 ? 4.145 2.886 -20.191 1.00 96.38 137 PRO A C 1
ATOM 1144 O O . PRO A 1 137 ? 4.529 2.590 -21.322 1.00 96.38 137 PRO A O 1
ATOM 1147 N N . MET A 1 138 ? 4.754 3.827 -19.460 1.00 95.38 138 MET A N 1
ATOM 1148 C CA . MET A 1 138 ? 5.979 4.504 -19.894 1.00 95.38 138 MET A CA 1
ATOM 1149 C C . MET A 1 138 ? 7.163 3.531 -19.954 1.00 95.38 138 MET A C 1
ATOM 1151 O O . MET A 1 138 ? 7.855 3.502 -20.973 1.00 95.38 138 MET A O 1
ATOM 1155 N N . VAL A 1 139 ? 7.349 2.682 -18.936 1.00 95.06 139 VAL A N 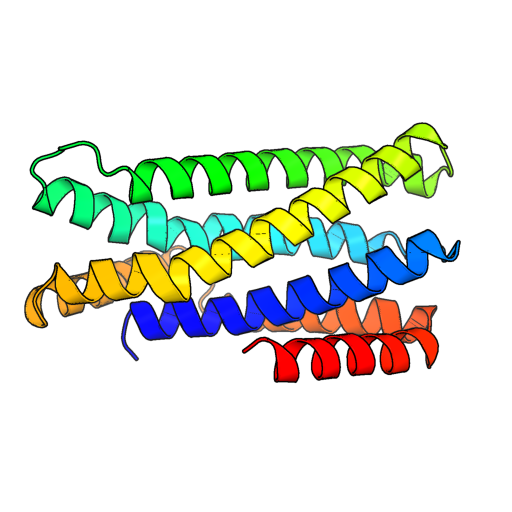1
ATOM 1156 C CA . VAL A 1 139 ? 8.375 1.625 -18.929 1.00 95.06 139 VAL A CA 1
ATOM 1157 C C . VAL A 1 139 ? 8.181 0.712 -20.136 1.00 95.06 139 VAL A C 1
ATOM 1159 O O . VAL A 1 139 ? 9.102 0.545 -20.930 1.00 95.06 139 VAL A O 1
ATOM 1162 N N . ARG A 1 140 ? 6.958 0.216 -20.363 1.00 95.38 140 ARG A N 1
ATOM 1163 C CA . ARG A 1 140 ? 6.665 -0.678 -21.489 1.00 95.38 140 ARG A CA 1
ATOM 1164 C C . ARG A 1 140 ? 6.974 -0.063 -22.857 1.00 95.38 140 ARG A C 1
ATOM 1166 O O . ARG A 1 140 ? 7.392 -0.786 -23.751 1.00 95.38 140 ARG A O 1
ATOM 1173 N N . LYS A 1 141 ? 6.758 1.246 -23.026 1.00 95.00 141 LYS A N 1
ATOM 1174 C CA . LYS A 1 141 ? 7.082 1.980 -24.264 1.00 95.00 141 LYS A CA 1
ATOM 1175 C C . LYS A 1 141 ? 8.576 2.266 -24.429 1.00 95.00 141 LYS A C 1
ATOM 1177 O O . LYS A 1 141 ? 9.008 2.550 -25.540 1.00 95.00 141 LYS A O 1
ATOM 1182 N N . THR A 1 142 ? 9.336 2.266 -23.336 1.00 94.12 142 THR A N 1
ATOM 1183 C CA . THR A 1 142 ? 10.755 2.649 -23.330 1.00 94.12 142 THR A CA 1
ATOM 1184 C C . THR A 1 142 ? 11.678 1.480 -23.677 1.00 94.12 142 THR A C 1
ATOM 1186 O O . THR A 1 142 ? 12.737 1.700 -24.267 1.00 94.12 142 THR A O 1
ATOM 1189 N N . PHE A 1 143 ? 11.287 0.257 -23.319 1.00 95.00 143 PHE A N 1
ATOM 1190 C CA . PHE A 1 143 ? 12.097 -0.950 -23.489 1.00 95.00 143 PHE A CA 1
ATOM 1191 C C . PHE A 1 143 ? 11.551 -1.863 -24.589 1.00 95.00 143 PHE A C 1
ATOM 1193 O O . PHE A 1 143 ? 10.332 -1.978 -24.756 1.00 95.00 143 PHE A O 1
ATOM 1200 N N . SER A 1 144 ? 12.457 -2.518 -25.322 1.00 95.00 144 SER A N 1
ATOM 1201 C CA . SER A 1 144 ? 12.090 -3.576 -26.271 1.00 95.00 144 SER A CA 1
ATOM 1202 C C . SER A 1 144 ? 11.642 -4.846 -25.543 1.00 95.00 144 SER A C 1
ATOM 1204 O O . SER A 1 144 ? 11.752 -4.955 -24.321 1.00 95.00 144 SER A O 1
ATOM 1206 N N . ASP A 1 145 ? 11.120 -5.819 -26.286 1.00 93.38 145 ASP A N 1
ATOM 1207 C CA . ASP A 1 145 ? 10.661 -7.086 -25.706 1.00 93.38 145 ASP A CA 1
ATOM 1208 C C . ASP A 1 145 ? 11.837 -7.905 -25.162 1.00 93.38 145 ASP A C 1
ATOM 1210 O O . ASP A 1 145 ? 11.727 -8.508 -24.097 1.00 93.38 145 ASP A O 1
ATOM 1214 N N . GLU A 1 146 ? 12.982 -7.852 -25.843 1.00 93.00 146 GLU A N 1
ATOM 1215 C CA . GLU A 1 146 ? 14.228 -8.483 -25.408 1.00 93.00 146 GLU A CA 1
ATOM 1216 C C . GLU A 1 146 ? 14.734 -7.863 -24.103 1.00 93.00 146 GLU A C 1
ATOM 1218 O O . GLU A 1 146 ? 15.055 -8.585 -23.163 1.00 93.00 146 GLU A O 1
ATOM 1223 N N . GLU A 1 147 ? 14.737 -6.531 -24.004 1.00 93.50 147 GLU A N 1
ATOM 1224 C CA . GLU A 1 147 ? 15.142 -5.839 -22.777 1.00 93.50 147 GLU A CA 1
ATOM 1225 C C . GLU A 1 147 ? 14.178 -6.130 -21.626 1.00 93.50 147 GLU A C 1
ATOM 1227 O O . GLU A 1 147 ? 14.614 -6.347 -20.502 1.00 93.50 147 GLU A O 1
ATOM 1232 N N . MET A 1 148 ? 12.868 -6.182 -21.885 1.00 93.38 148 MET A N 1
ATOM 1233 C CA . MET A 1 148 ? 11.883 -6.551 -20.864 1.00 93.38 148 MET A CA 1
ATOM 1234 C C . MET A 1 148 ? 12.071 -7.995 -20.373 1.00 93.38 148 MET A C 1
ATOM 1236 O O . MET A 1 148 ? 11.862 -8.252 -19.187 1.00 93.38 148 MET A O 1
ATOM 1240 N N . ALA A 1 149 ? 12.511 -8.921 -21.231 1.00 90.56 149 ALA A N 1
ATOM 1241 C CA . ALA A 1 149 ? 12.839 -10.289 -20.826 1.00 90.56 149 ALA A CA 1
ATOM 1242 C C . ALA A 1 149 ? 14.057 -10.345 -19.882 1.00 90.56 149 ALA A C 1
ATOM 1244 O O . ALA A 1 149 ? 14.106 -11.178 -18.978 1.00 90.56 149 ALA A O 1
ATOM 1245 N N . GLU A 1 150 ? 15.013 -9.417 -20.001 1.00 89.88 150 GLU A N 1
ATOM 1246 C CA . GLU A 1 150 ? 16.119 -9.312 -19.037 1.00 89.88 150 GLU A CA 1
ATOM 1247 C C . GLU A 1 150 ? 15.640 -8.918 -17.632 1.00 89.88 150 GLU A C 1
ATOM 1249 O O . GLU A 1 150 ? 16.258 -9.293 -16.635 1.00 89.88 150 GLU A O 1
ATOM 1254 N N . PHE A 1 151 ? 14.536 -8.169 -17.524 1.00 91.19 151 PHE A N 1
ATOM 1255 C CA . PHE A 1 151 ? 13.970 -7.791 -16.226 1.00 91.19 151 PHE A CA 1
ATOM 1256 C C . PHE A 1 151 ? 13.389 -9.025 -15.534 1.00 91.19 151 PHE A C 1
ATOM 1258 O O . PHE A 1 151 ? 13.483 -9.135 -14.314 1.00 91.19 151 PHE A O 1
ATOM 1265 N N . GLU A 1 152 ? 12.801 -9.949 -16.301 1.00 85.75 152 GLU A N 1
ATOM 1266 C CA . GLU A 1 152 ? 12.252 -11.206 -15.779 1.00 85.75 152 GLU A CA 1
ATOM 1267 C C . GLU A 1 152 ? 13.357 -12.050 -15.144 1.00 85.75 152 GLU A C 1
ATOM 1269 O O . GLU A 1 152 ? 13.216 -12.478 -13.999 1.00 85.75 152 GLU A O 1
ATOM 1274 N N . ALA A 1 153 ? 14.499 -12.185 -15.823 1.00 86.12 153 ALA A N 1
ATOM 1275 C CA . ALA A 1 153 ? 15.658 -12.895 -15.286 1.00 86.12 153 ALA A CA 1
ATOM 1276 C C . ALA A 1 153 ? 16.199 -12.254 -13.991 1.00 86.12 153 ALA A C 1
ATOM 1278 O O . ALA A 1 153 ? 16.588 -12.961 -13.057 1.00 86.12 153 ALA A O 1
ATOM 1279 N N . GLU A 1 154 ? 16.209 -10.919 -13.897 1.00 86.44 154 GLU A N 1
ATOM 1280 C CA . GLU A 1 154 ? 16.603 -10.224 -12.663 1.00 86.44 154 GLU A CA 1
ATOM 1281 C C . GLU A 1 154 ? 15.580 -10.407 -11.533 1.00 86.44 154 GLU A C 1
ATOM 1283 O O . GLU A 1 154 ? 15.980 -10.664 -10.397 1.00 86.44 154 GLU A O 1
ATOM 1288 N N . PHE A 1 155 ? 14.277 -10.369 -11.832 1.00 85.19 155 PHE A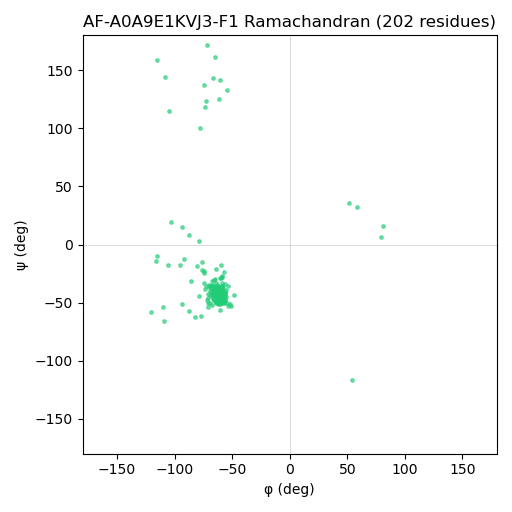 N 1
ATOM 1289 C CA . PHE A 1 155 ? 13.223 -10.671 -10.857 1.00 85.19 155 PHE A CA 1
ATOM 1290 C C . PHE A 1 155 ? 13.346 -12.098 -10.316 1.00 85.19 155 PHE A C 1
ATOM 1292 O O . PHE A 1 155 ? 13.197 -12.299 -9.112 1.00 85.19 155 PHE A O 1
ATOM 1299 N N . GLU A 1 156 ? 13.620 -13.083 -11.174 1.00 82.56 156 GLU A N 1
ATOM 1300 C CA . GLU A 1 156 ? 13.805 -14.481 -10.767 1.00 82.56 156 GLU A CA 1
ATOM 1301 C C . GLU A 1 156 ? 15.031 -14.655 -9.871 1.00 82.56 156 GLU A C 1
ATOM 1303 O O . GLU A 1 156 ? 14.940 -15.280 -8.812 1.00 82.56 156 GLU A O 1
ATOM 1308 N N . LYS A 1 157 ? 16.159 -14.044 -10.244 1.00 84.50 157 LYS A N 1
ATOM 1309 C CA . LYS A 1 157 ? 17.376 -14.055 -9.426 1.00 84.50 157 LYS A CA 1
ATOM 1310 C C . LYS A 1 157 ? 17.141 -13.410 -8.062 1.00 84.50 157 LYS A C 1
ATOM 1312 O O . LYS A 1 157 ? 17.581 -13.925 -7.037 1.00 84.50 157 LYS A O 1
ATOM 1317 N N . ASP A 1 158 ? 16.451 -12.276 -8.029 1.00 79.94 158 ASP A N 1
ATOM 1318 C CA . ASP A 1 158 ? 16.176 -11.586 -6.775 1.00 79.94 158 ASP A CA 1
ATOM 1319 C C . ASP A 1 158 ? 15.089 -12.275 -5.944 1.00 79.94 158 ASP A C 1
ATOM 1321 O O . ASP A 1 158 ? 15.121 -12.174 -4.717 1.00 79.94 158 ASP A O 1
ATOM 1325 N N . ALA A 1 159 ? 14.188 -13.047 -6.559 1.00 77.75 159 ALA A N 1
ATOM 1326 C CA . ALA A 1 159 ? 13.225 -13.881 -5.844 1.00 77.75 159 ALA A CA 1
ATOM 1327 C C . ALA A 1 159 ? 13.910 -14.902 -4.919 1.00 77.75 159 ALA A C 1
ATOM 1329 O O . ALA A 1 159 ? 13.346 -15.236 -3.878 1.00 77.75 159 ALA A O 1
ATOM 1330 N N . GLU A 1 160 ? 15.142 -15.337 -5.220 1.00 83.00 160 GLU A N 1
ATOM 1331 C CA . GLU A 1 160 ? 15.938 -16.209 -4.340 1.00 83.00 160 GLU A CA 1
ATOM 1332 C C . GLU A 1 160 ? 16.300 -15.551 -2.997 1.00 83.00 160 GLU A C 1
ATOM 1334 O O . GLU A 1 160 ? 16.572 -16.248 -2.018 1.00 83.00 160 GLU A O 1
ATOM 1339 N N . ARG A 1 161 ? 16.273 -14.212 -2.915 1.00 85.44 161 ARG A N 1
ATOM 1340 C CA . ARG A 1 161 ? 16.514 -13.458 -1.671 1.00 85.44 161 ARG A CA 1
ATOM 1341 C C . ARG A 1 161 ? 15.319 -13.486 -0.722 1.00 85.44 161 ARG A C 1
ATOM 1343 O O . ARG A 1 161 ? 15.454 -13.114 0.445 1.00 85.44 161 ARG A O 1
ATOM 1350 N N . PHE A 1 162 ? 14.152 -13.887 -1.216 1.00 88.94 162 PHE A N 1
ATOM 1351 C CA . PHE A 1 162 ? 12.897 -13.870 -0.481 1.00 88.94 162 PHE A CA 1
ATOM 1352 C C . PHE A 1 162 ? 12.371 -15.293 -0.271 1.00 88.94 162 PHE A C 1
ATOM 1354 O O . PHE A 1 162 ? 12.729 -16.219 -1.001 1.00 88.94 162 PHE A O 1
ATOM 1361 N N . PRO A 1 163 ? 11.496 -15.513 0.726 1.00 89.06 163 PRO A N 1
ATOM 1362 C CA . PRO A 1 163 ? 10.794 -16.783 0.840 1.00 89.06 163 PRO A CA 1
ATOM 1363 C C . PRO A 1 163 ? 10.061 -17.111 -0.468 1.00 89.06 163 PRO A C 1
ATOM 1365 O O . PRO A 1 163 ? 9.337 -16.270 -0.998 1.00 89.06 163 PRO A O 1
ATOM 1368 N N . LYS A 1 164 ? 10.193 -18.347 -0.965 1.00 87.62 164 LYS A N 1
ATOM 1369 C CA . LYS A 1 164 ? 9.525 -18.790 -2.207 1.00 87.62 164 LYS A CA 1
ATOM 1370 C C . LYS A 1 164 ? 8.001 -18.623 -2.169 1.00 87.62 164 LYS A C 1
ATOM 1372 O O . LYS A 1 164 ? 7.356 -18.531 -3.204 1.00 87.62 164 LYS A O 1
ATOM 1377 N N . ASP A 1 165 ? 7.429 -18.592 -0.972 1.00 92.12 165 ASP A N 1
ATOM 1378 C CA . ASP A 1 165 ? 6.010 -18.411 -0.695 1.00 92.12 165 ASP A CA 1
ATOM 1379 C C . ASP A 1 165 ? 5.663 -16.990 -0.213 1.00 92.12 165 ASP A C 1
ATOM 1381 O O . ASP A 1 165 ? 4.602 -16.803 0.380 1.00 92.12 165 ASP A O 1
ATOM 1385 N N . MET A 1 166 ? 6.524 -15.990 -0.455 1.00 93.88 166 MET A N 1
ATOM 1386 C CA . MET A 1 166 ? 6.342 -14.612 0.026 1.00 93.88 166 MET A CA 1
ATOM 1387 C C . MET A 1 166 ? 4.965 -14.050 -0.337 1.00 93.88 166 MET A C 1
ATOM 1389 O O . MET A 1 166 ? 4.238 -13.617 0.551 1.00 93.88 166 MET A O 1
ATOM 1393 N N . PHE A 1 167 ? 4.565 -14.133 -1.610 1.00 94.44 167 PHE A N 1
ATOM 1394 C CA . PHE A 1 167 ? 3.255 -13.644 -2.052 1.00 94.44 167 PHE A CA 1
ATOM 1395 C C . PHE A 1 167 ? 2.106 -14.326 -1.296 1.00 94.44 167 PHE A C 1
ATOM 1397 O O . PHE A 1 167 ? 1.242 -13.651 -0.748 1.00 94.44 167 PHE A O 1
ATOM 1404 N N . LYS A 1 168 ? 2.143 -15.660 -1.173 1.00 96.25 168 LYS A N 1
ATOM 1405 C CA . LYS A 1 168 ? 1.120 -16.438 -0.456 1.00 96.25 168 LYS A CA 1
ATOM 1406 C C . LYS A 1 168 ? 1.062 -16.083 1.034 1.00 96.25 168 LYS A C 1
ATOM 1408 O O . LYS A 1 168 ? -0.023 -15.987 1.603 1.00 96.25 168 LYS A O 1
ATOM 1413 N N . LYS A 1 169 ? 2.214 -15.876 1.677 1.00 96.62 169 LYS A N 1
ATOM 1414 C CA . LYS A 1 169 ? 2.287 -15.408 3.070 1.00 96.62 169 LYS A CA 1
ATOM 1415 C C . LYS A 1 169 ? 1.667 -14.023 3.219 1.00 96.62 169 LYS A C 1
ATOM 1417 O O . LYS A 1 169 ? 0.903 -13.802 4.152 1.00 96.62 169 LYS A O 1
ATOM 1422 N N . SER A 1 170 ? 1.939 -13.123 2.283 1.00 98.12 170 SER A N 1
ATOM 1423 C CA . SER A 1 170 ? 1.355 -11.783 2.267 1.00 98.12 170 SER A CA 1
ATOM 1424 C C . SER A 1 170 ? -0.151 -11.804 2.007 1.00 98.12 170 SER A C 1
ATOM 1426 O O . SER A 1 170 ? -0.880 -11.048 2.642 1.00 98.12 170 SER A O 1
ATOM 1428 N N . GLU A 1 171 ? -0.649 -12.708 1.159 1.00 98.31 171 GLU A N 1
ATOM 1429 C CA . GLU A 1 171 ? -2.091 -12.948 1.022 1.00 98.31 171 GLU A CA 1
ATOM 1430 C C . GLU A 1 171 ? -2.717 -13.400 2.339 1.00 98.31 171 GLU A C 1
ATOM 1432 O O . GLU A 1 171 ? -3.776 -12.895 2.715 1.00 98.31 171 GLU A O 1
ATOM 1437 N N . GLN A 1 172 ? -2.049 -14.304 3.062 1.00 98.31 172 GLN A N 1
ATOM 1438 C CA . GLN A 1 172 ? -2.509 -14.735 4.376 1.00 98.31 172 GLN A CA 1
ATOM 1439 C C . GLN A 1 172 ? -2.544 -13.568 5.366 1.00 98.31 172 GLN A C 1
ATOM 1441 O O . GLN A 1 172 ? -3.544 -13.412 6.052 1.00 98.31 172 GLN A O 1
ATOM 1446 N N . THR A 1 173 ? -1.531 -12.698 5.389 1.00 98.56 173 THR A N 1
ATOM 1447 C CA . THR A 1 173 ? -1.535 -11.494 6.236 1.00 98.56 173 THR A CA 1
ATOM 1448 C C . THR A 1 173 ? -2.750 -10.601 5.966 1.00 98.56 173 THR A C 1
ATOM 1450 O O . THR A 1 173 ? -3.401 -10.157 6.908 1.00 98.56 173 THR A O 1
ATOM 1453 N N . VAL A 1 174 ? -3.103 -10.367 4.696 1.00 98.69 174 VAL A N 1
ATOM 1454 C CA . VAL A 1 174 ? -4.292 -9.566 4.340 1.00 98.69 174 VAL A CA 1
ATOM 1455 C C . VAL A 1 174 ? -5.590 -10.273 4.735 1.00 98.69 174 VAL A C 1
ATOM 1457 O O . VAL A 1 174 ? -6.534 -9.622 5.183 1.00 98.69 174 VAL A O 1
ATOM 1460 N N . ASN A 1 175 ? -5.649 -11.601 4.611 1.00 98.50 175 ASN A N 1
ATOM 1461 C CA . ASN A 1 175 ? -6.789 -12.378 5.096 1.00 98.50 175 ASN A CA 1
ATOM 1462 C C . ASN A 1 175 ? -6.906 -12.299 6.625 1.00 98.50 175 ASN A C 1
ATOM 1464 O O . ASN A 1 175 ? -8.000 -12.078 7.132 1.00 98.50 175 ASN A O 1
ATOM 1468 N N . ASP A 1 176 ? -5.795 -12.397 7.355 1.00 98.62 176 ASP A N 1
ATOM 1469 C CA . ASP A 1 176 ? -5.768 -12.290 8.816 1.00 98.62 176 ASP A CA 1
ATOM 1470 C C . ASP A 1 176 ? -6.237 -10.906 9.284 1.00 98.62 176 ASP A C 1
ATOM 1472 O O . ASP A 1 176 ? -6.953 -10.807 10.278 1.00 98.62 176 ASP A O 1
ATOM 1476 N N . MET A 1 177 ? -5.889 -9.836 8.557 1.00 98.62 177 MET A N 1
ATOM 1477 C CA . MET A 1 177 ? -6.425 -8.494 8.817 1.00 98.62 177 MET A CA 1
ATOM 1478 C C . MET A 1 177 ? -7.949 -8.468 8.686 1.00 98.62 177 MET A C 1
ATOM 1480 O O . MET A 1 177 ? -8.631 -7.948 9.568 1.00 98.62 177 MET A O 1
ATOM 1484 N N . ALA A 1 178 ? -8.485 -9.052 7.612 1.00 98.25 178 ALA A N 1
ATOM 1485 C CA . ALA A 1 178 ? -9.925 -9.141 7.403 1.00 98.25 178 ALA A CA 1
ATOM 1486 C C . ALA A 1 178 ? -10.611 -9.967 8.502 1.00 98.25 178 ALA A C 1
ATOM 1488 O O . ALA A 1 178 ? -11.658 -9.558 8.997 1.00 98.25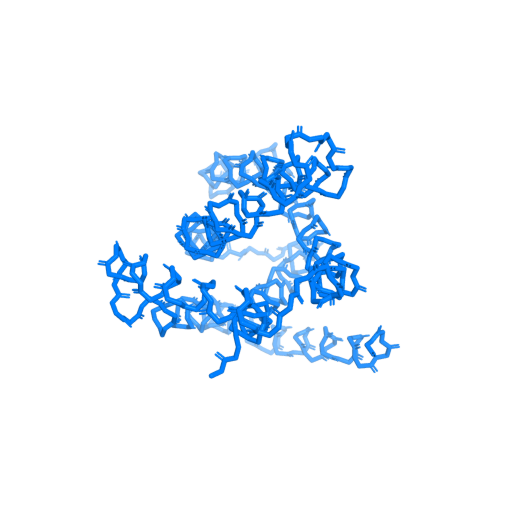 178 ALA A O 1
ATOM 1489 N N . GLU A 1 179 ? -10.029 -11.095 8.920 1.00 98.50 179 GLU A N 1
ATOM 1490 C CA . GLU A 1 179 ? -10.578 -11.911 10.010 1.00 98.50 179 GLU A CA 1
ATOM 1491 C C . GLU A 1 179 ? -10.589 -11.154 11.343 1.00 98.50 179 GLU A C 1
ATOM 1493 O O . GLU A 1 179 ? -11.621 -11.131 12.006 1.00 98.50 179 GLU A O 1
ATOM 1498 N N . VAL A 1 180 ? -9.521 -10.422 11.683 1.00 98.56 180 VAL A N 1
ATOM 1499 C CA . VAL A 1 180 ? -9.491 -9.564 12.885 1.00 98.56 180 VAL A CA 1
ATOM 1500 C C . VAL A 1 180 ? -10.645 -8.555 12.887 1.00 98.56 180 VAL A C 1
ATOM 1502 O O . VAL A 1 180 ? -11.287 -8.336 13.917 1.00 98.56 180 VAL A O 1
ATOM 1505 N N . LEU A 1 181 ? -10.936 -7.942 11.737 1.00 98.38 181 LEU A N 1
ATOM 1506 C CA . LEU A 1 181 ? -12.030 -6.978 11.621 1.00 98.38 181 LEU A CA 1
ATOM 1507 C C . LEU A 1 181 ? -13.408 -7.649 11.632 1.00 98.38 181 LEU A C 1
ATOM 1509 O O . LEU A 1 181 ? -14.329 -7.123 12.256 1.00 98.38 181 LEU A O 1
ATOM 1513 N N . LYS A 1 182 ? -13.562 -8.817 11.001 1.00 97.88 182 LYS A N 1
ATOM 1514 C CA . LYS A 1 182 ? -14.807 -9.600 11.043 1.00 97.88 182 LYS A CA 1
ATOM 1515 C C . LYS A 1 182 ? -15.134 -10.066 12.455 1.00 97.88 182 LYS A C 1
ATOM 1517 O O . LYS A 1 182 ? -16.287 -9.953 12.861 1.00 97.88 182 LYS A O 1
ATOM 1522 N N . GLU A 1 183 ? -14.145 -10.562 13.194 1.00 98.06 183 GLU A N 1
ATOM 1523 C CA . GLU A 1 183 ? -14.304 -10.991 14.586 1.00 98.06 183 GLU A CA 1
ATOM 1524 C C . GLU A 1 183 ? -14.734 -9.824 15.481 1.00 98.06 183 GLU A C 1
ATOM 1526 O O . GLU A 1 183 ? -15.617 -9.983 16.322 1.00 98.06 183 GLU A O 1
ATOM 1531 N N . LYS A 1 184 ? -14.154 -8.633 15.276 1.00 97.69 184 LYS A N 1
ATOM 1532 C CA . LYS A 1 184 ? -14.452 -7.452 16.096 1.00 97.69 184 LYS A CA 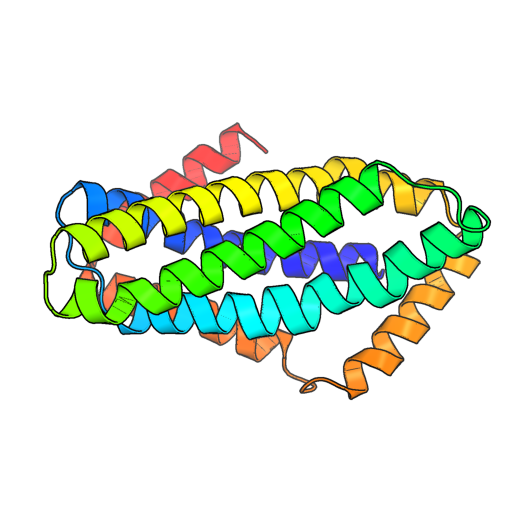1
ATOM 1533 C C . LYS A 1 184 ? -15.765 -6.753 15.731 1.00 97.69 184 LYS A C 1
ATOM 1535 O O . LYS A 1 184 ? -16.500 -6.353 16.630 1.00 97.69 184 LYS A O 1
ATOM 1540 N N . PHE A 1 185 ? -16.037 -6.560 14.442 1.00 97.44 185 PHE A N 1
ATOM 1541 C CA . PHE A 1 185 ? -17.099 -5.667 13.955 1.00 97.44 185 PHE A CA 1
ATOM 1542 C C . PHE A 1 185 ? -18.231 -6.394 13.213 1.00 97.44 185 PHE A C 1
ATOM 1544 O O . PHE A 1 185 ? -19.269 -5.798 12.921 1.00 97.44 185 PHE A O 1
ATOM 1551 N N . GLY A 1 186 ? -18.075 -7.684 12.903 1.00 96.94 186 GLY A N 1
ATOM 1552 C CA . GLY A 1 186 ? -19.131 -8.518 12.333 1.00 96.94 186 GLY A CA 1
ATOM 1553 C C . GLY A 1 186 ? -19.749 -7.937 11.057 1.00 96.94 186 GLY A C 1
ATOM 1554 O O . GLY A 1 186 ? -19.087 -7.824 10.025 1.00 96.94 186 GLY A O 1
ATOM 1555 N N . ALA A 1 187 ? -21.046 -7.618 11.117 1.00 95.50 187 ALA A N 1
ATOM 1556 C CA . ALA A 1 187 ? -21.791 -7.062 9.986 1.00 95.50 187 ALA A CA 1
ATOM 1557 C C . ALA A 1 187 ? -21.287 -5.674 9.569 1.00 95.50 187 ALA A C 1
ATOM 1559 O O . ALA A 1 187 ? -21.149 -5.434 8.378 1.00 95.50 187 ALA A O 1
ATOM 1560 N N . GLN A 1 188 ? -20.897 -4.819 10.523 1.00 95.00 188 GLN A N 1
ATOM 1561 C CA . GLN A 1 188 ? -20.436 -3.457 10.224 1.00 95.00 188 GLN A CA 1
ATOM 1562 C C . GLN A 1 188 ? -19.222 -3.458 9.288 1.00 95.00 188 GLN A C 1
ATOM 1564 O O . GLN A 1 188 ? -19.163 -2.672 8.347 1.00 95.00 188 GLN A O 1
ATOM 1569 N N . TYR A 1 189 ? -18.279 -4.383 9.503 1.00 97.25 189 TYR A N 1
ATOM 1570 C CA . TYR A 1 189 ? -17.141 -4.566 8.601 1.00 97.25 189 TYR A CA 1
ATOM 1571 C C . TYR A 1 189 ? -17.584 -5.013 7.202 1.00 97.25 189 TYR A C 1
ATOM 1573 O O . TYR A 1 189 ? -17.107 -4.473 6.207 1.00 97.25 189 TYR A O 1
ATOM 1581 N N . ARG A 1 190 ? -18.488 -5.999 7.112 1.00 95.44 190 ARG A N 1
ATOM 1582 C CA . ARG A 1 190 ? -18.943 -6.545 5.823 1.00 95.44 190 ARG A CA 1
ATOM 1583 C C . ARG A 1 190 ? -19.683 -5.501 4.996 1.00 95.44 190 ARG A C 1
ATOM 1585 O O . ARG A 1 190 ? -19.376 -5.354 3.817 1.00 95.44 190 ARG A O 1
ATOM 1592 N N . ASP A 1 191 ? -20.594 -4.773 5.628 1.00 95.38 191 ASP A N 1
ATOM 1593 C CA . ASP A 1 191 ? -21.400 -3.745 4.975 1.00 95.38 191 ASP A CA 1
ATOM 1594 C C . ASP A 1 191 ? -20.490 -2.624 4.458 1.00 95.38 191 ASP A C 1
ATOM 1596 O O . ASP A 1 191 ? -20.576 -2.230 3.293 1.00 95.38 191 ASP A O 1
ATOM 1600 N N . LYS A 1 192 ? -19.524 -2.185 5.280 1.00 94.31 192 LYS A N 1
ATOM 1601 C CA . LYS A 1 192 ? -18.571 -1.152 4.871 1.00 94.31 192 LYS A CA 1
ATOM 1602 C C . LYS A 1 192 ? -17.635 -1.617 3.759 1.00 94.31 192 LYS A C 1
ATOM 1604 O O . LYS A 1 192 ? -17.373 -0.862 2.827 1.00 94.31 192 LYS A O 1
ATOM 1609 N N . LEU A 1 193 ? -17.148 -2.854 3.816 1.00 94.69 193 LEU A N 1
ATOM 1610 C CA . LEU A 1 193 ? -16.319 -3.410 2.747 1.00 94.69 193 LEU A CA 1
ATOM 1611 C C . LEU A 1 193 ? -17.092 -3.482 1.418 1.00 94.69 193 LEU A C 1
ATOM 1613 O O . LEU A 1 193 ? -16.528 -3.220 0.355 1.00 94.69 193 LEU A O 1
ATOM 1617 N N . GLU A 1 194 ? -18.390 -3.793 1.463 1.00 94.06 194 GLU A N 1
ATOM 1618 C CA . GLU A 1 194 ? -19.244 -3.768 0.275 1.00 94.06 194 GLU A CA 1
ATOM 1619 C C . GLU A 1 194 ? -19.399 -2.346 -0.291 1.00 94.06 194 GLU A C 1
ATOM 1621 O O . GLU A 1 194 ? -19.349 -2.171 -1.511 1.00 94.06 194 GLU A O 1
ATOM 1626 N N . GLU A 1 195 ? -19.531 -1.323 0.563 1.00 93.19 195 GLU A N 1
ATOM 1627 C CA . GLU A 1 195 ? -19.511 0.085 0.137 1.00 93.19 195 GLU A CA 1
ATOM 1628 C C . GLU A 1 195 ? -18.200 0.447 -0.571 1.00 93.19 195 GLU A C 1
ATOM 1630 O O . GLU A 1 195 ? -18.245 1.007 -1.668 1.00 93.19 195 GLU A O 1
ATOM 1635 N N . VAL A 1 196 ? -17.049 0.072 0.002 1.00 90.81 196 VAL A N 1
ATOM 1636 C CA . VAL A 1 196 ? -15.721 0.293 -0.604 1.00 90.81 196 VAL A CA 1
ATOM 1637 C C . VAL A 1 196 ? -15.651 -0.347 -1.996 1.00 90.81 196 VAL A C 1
ATOM 1639 O O . VAL A 1 196 ? -15.234 0.283 -2.973 1.00 90.81 196 VAL A O 1
ATOM 1642 N N . PHE A 1 197 ? -16.138 -1.583 -2.139 1.00 89.81 197 PHE A N 1
ATOM 1643 C CA . PHE A 1 197 ? -16.165 -2.267 -3.435 1.00 89.81 197 PHE A CA 1
ATOM 1644 C C . PHE A 1 197 ? -17.110 -1.615 -4.449 1.00 89.81 197 PHE A C 1
ATOM 1646 O O . PHE A 1 197 ? -16.780 -1.564 -5.638 1.00 89.81 197 PHE A O 1
ATOM 1653 N N . LYS A 1 198 ? -18.273 -1.120 -4.010 1.00 87.75 198 LYS A N 1
ATOM 1654 C CA . LYS A 1 198 ? -19.219 -0.396 -4.873 1.00 87.75 198 LYS A CA 1
ATOM 1655 C C . LYS A 1 198 ? -18.631 0.930 -5.343 1.00 87.75 198 LYS A C 1
ATOM 1657 O O . LYS A 1 198 ? -18.662 1.199 -6.540 1.00 87.75 198 LYS A O 1
ATOM 1662 N N . ALA A 1 199 ? -18.045 1.712 -4.436 1.00 81.88 199 ALA A N 1
ATOM 1663 C CA . ALA A 1 199 ? -17.411 2.987 -4.760 1.00 81.88 199 ALA A CA 1
ATOM 1664 C C . ALA A 1 199 ? -16.287 2.817 -5.792 1.00 81.88 199 ALA A C 1
ATOM 1666 O O . ALA A 1 199 ? -16.173 3.612 -6.724 1.00 81.88 199 ALA A O 1
ATOM 1667 N N . ARG A 1 200 ? -15.503 1.735 -5.691 1.00 75.88 200 ARG A N 1
ATOM 1668 C CA . ARG A 1 200 ? -14.444 1.431 -6.661 1.00 75.88 200 ARG A CA 1
ATOM 1669 C C . ARG A 1 200 ? -14.970 1.127 -8.064 1.00 75.88 200 ARG A C 1
ATOM 1671 O O . ARG A 1 200 ? -14.425 1.652 -9.023 1.00 75.88 200 ARG A O 1
ATOM 1678 N N . LYS A 1 201 ? -16.039 0.332 -8.206 1.00 67.62 201 LYS A N 1
ATOM 1679 C CA . LYS A 1 201 ? -16.618 -0.007 -9.526 1.00 67.62 201 LYS A CA 1
ATOM 1680 C C . LYS A 1 201 ? -17.093 1.208 -10.332 1.00 67.62 201 LYS A C 1
ATOM 1682 O O . LYS A 1 201 ? -17.333 1.072 -11.524 1.00 67.62 201 LYS A O 1
ATOM 1687 N N . HIS A 1 202 ? -17.280 2.354 -9.684 1.00 57.25 202 HIS A N 1
ATOM 1688 C CA . HIS A 1 202 ? -17.644 3.602 -10.347 1.00 57.25 202 HIS A CA 1
ATOM 1689 C C . HIS A 1 202 ? -16.433 4.461 -10.751 1.00 57.25 202 HIS A C 1
ATOM 1691 O O . HIS A 1 202 ? -16.615 5.404 -11.514 1.00 57.25 202 HIS A O 1
ATOM 1697 N N . ASN A 1 203 ? -15.231 4.142 -10.256 1.00 49.78 203 ASN A N 1
ATOM 1698 C CA . ASN A 1 203 ? -14.012 4.941 -10.418 1.00 49.78 203 ASN A CA 1
ATOM 1699 C C . ASN A 1 203 ? -12.892 4.245 -11.223 1.00 49.78 203 ASN A C 1
ATOM 1701 O O . ASN A 1 203 ? -11.946 4.931 -11.608 1.00 49.78 203 ASN A O 1
ATOM 1705 N N . ASP A 1 204 ? -12.988 2.929 -11.450 1.00 46.31 204 ASP A N 1
ATOM 1706 C CA . ASP A 1 204 ? -12.113 2.131 -12.333 1.00 46.31 204 ASP A CA 1
ATOM 1707 C C . ASP A 1 204 ? -12.766 1.932 -13.715 1.00 46.31 204 ASP A C 1
ATOM 1709 O O . ASP A 1 204 ? -12.033 1.961 -14.731 1.00 46.31 204 ASP A O 1
#

Sequence (204 aa):
MSVLDTLKNEHRLVRRYLDNIEVVLDLMQKGGEVPEKFFTLTVDFSKTFMDKYHHFKEEYVIFMKLAQKKAGALDPQIMSLREQHERGRSLVKSIKRSIAGYINKEEIATANLEENLGYFHYLQIQHLNRENHVFYPMVRKTFSDEEMAEFEAEFEKDAERFPKDMFKKSEQTVNDMAEVLKEKFGAQYRDKLEEVFKARKHND